Protein AF-A0A9J7NBF0-F1 (afdb_monomer)

Radius of gyration: 28.19 Å; Cα contacts (8 Å, |Δi|>4): 718; chains: 1; bounding box: 81×61×64 Å

Sequence (356 aa):
MSRQLLSLFLMLLELILTDGCRVVRISDNRPPSNGSPRTTYSLTDMTSFERPVYKSDTSDMYLYYISESDGKWVVGGTVGALDGYIMYVTDNHFNADEITGTFFTKQNGWVESAEVSVSCTVENVALGKPASQSSTNGANTAGLAVDGEKGTSVPGNQCTLTNPEDGPWWQVDLGRNYPIGRVRVLNRGDCCGGRLHGFVVQVKQDGQSWRACGTPYSETPGDGQSITVDCVTPMVARYVRIQLPGKSERLSLCEVEVFTDIGCPTGYIVHGGTCYKPYTAPLRPGRTRLQHANRRAERWPCHDIDISMFSFTRWQFLSTSSAPIGSDCTKTTKRGSGKTGIRSVDINSGEPDIRP

Structure (mmCIF, N/CA/C/O backbone):
data_AF-A0A9J7NBF0-F1
#
_entry.id   AF-A0A9J7NBF0-F1
#
loop_
_atom_site.group_PDB
_atom_site.id
_atom_site.type_symbol
_atom_site.label_atom_id
_atom_site.label_alt_id
_atom_site.label_comp_id
_atom_site.label_asym_id
_atom_site.label_entity_id
_atom_site.label_seq_id
_atom_site.pdbx_PDB_ins_code
_atom_site.Cartn_x
_atom_site.Cartn_y
_atom_site.Cartn_z
_atom_site.occupancy
_atom_site.B_iso_or_equiv
_atom_site.auth_seq_id
_atom_site.auth_comp_id
_atom_site.auth_asym_id
_atom_site.auth_atom_id
_atom_site.pdbx_PDB_model_num
ATOM 1 N N . MET A 1 1 ? -41.346 6.852 -12.127 1.00 50.19 1 MET A N 1
ATOM 2 C CA . MET A 1 1 ? -40.233 5.937 -11.785 1.00 50.19 1 MET A CA 1
ATOM 3 C C . MET A 1 1 ? -40.794 4.786 -10.965 1.00 50.19 1 MET A C 1
ATOM 5 O O . MET A 1 1 ? -41.545 5.041 -10.034 1.00 50.19 1 MET A O 1
ATOM 9 N N . SER A 1 2 ? -40.527 3.541 -11.369 1.00 58.91 2 SER A N 1
ATOM 10 C CA . SER A 1 2 ? -41.028 2.327 -10.699 1.00 58.91 2 SER A CA 1
ATOM 11 C C . SER A 1 2 ? -40.508 2.236 -9.258 1.00 58.91 2 SER A C 1
ATOM 13 O O . SER A 1 2 ? -39.363 2.606 -9.005 1.00 58.91 2 SER A O 1
ATOM 15 N N . ARG A 1 3 ? -41.311 1.703 -8.324 1.00 49.16 3 ARG A N 1
ATOM 16 C CA . ARG A 1 3 ? -40.886 1.426 -6.935 1.00 49.16 3 ARG A CA 1
ATOM 17 C C . ARG A 1 3 ? -39.611 0.571 -6.869 1.00 49.16 3 ARG A C 1
ATOM 19 O O . ARG A 1 3 ? -38.829 0.740 -5.945 1.00 49.16 3 ARG A O 1
ATOM 26 N N . GLN A 1 4 ? -39.357 -0.268 -7.878 1.00 48.22 4 GLN A N 1
ATOM 27 C CA . GLN A 1 4 ? -38.107 -1.030 -8.004 1.00 48.22 4 GLN A CA 1
ATOM 28 C C . GLN A 1 4 ? -36.894 -0.150 -8.326 1.00 48.22 4 GLN A C 1
ATOM 30 O O . GLN A 1 4 ? -35.823 -0.395 -7.792 1.00 48.22 4 GLN A O 1
ATOM 35 N N . LEU A 1 5 ? -37.055 0.900 -9.139 1.00 44.34 5 LEU A N 1
ATOM 36 C CA . LEU A 1 5 ? -35.984 1.862 -9.420 1.00 44.34 5 LEU A CA 1
ATOM 37 C C . LEU A 1 5 ? -35.697 2.739 -8.202 1.00 44.34 5 LEU A C 1
ATOM 39 O O . LEU A 1 5 ? -34.542 3.038 -7.956 1.00 44.34 5 LEU A O 1
ATOM 43 N N . LEU A 1 6 ? -36.716 3.109 -7.417 1.00 45.03 6 LEU A N 1
ATOM 44 C CA . LEU A 1 6 ? -36.512 3.846 -6.166 1.00 45.03 6 LEU A CA 1
ATOM 45 C C . LEU A 1 6 ? -35.848 2.968 -5.094 1.00 45.03 6 LEU A C 1
ATOM 47 O O . LEU A 1 6 ? -34.993 3.458 -4.378 1.00 45.03 6 LEU A O 1
ATOM 51 N N . SER A 1 7 ? -36.184 1.674 -5.027 1.00 45.91 7 SER A N 1
ATOM 52 C CA . SER A 1 7 ? -35.541 0.709 -4.124 1.00 45.91 7 SER A CA 1
ATOM 53 C C . SER A 1 7 ? -34.108 0.380 -4.539 1.00 45.91 7 SER A C 1
ATOM 55 O O . SER A 1 7 ? -33.257 0.296 -3.669 1.00 45.91 7 SER A O 1
ATOM 57 N N . LEU A 1 8 ? -33.819 0.227 -5.839 1.00 44.22 8 LEU A N 1
ATOM 58 C CA . LEU A 1 8 ? -32.441 0.085 -6.321 1.00 44.22 8 LEU A CA 1
ATOM 59 C C . LEU A 1 8 ? -31.646 1.374 -6.130 1.00 44.22 8 LEU A C 1
ATOM 61 O O . LEU A 1 8 ? -30.461 1.293 -5.865 1.00 44.22 8 LEU A O 1
ATOM 65 N N . PHE A 1 9 ? -32.276 2.543 -6.261 1.00 43.34 9 PHE A N 1
ATOM 66 C CA . PHE A 1 9 ? -31.627 3.835 -6.046 1.00 43.34 9 PHE A CA 1
ATOM 67 C C . PHE A 1 9 ? -31.397 4.115 -4.558 1.00 43.34 9 PHE A C 1
ATOM 69 O O . PHE A 1 9 ? -30.360 4.659 -4.222 1.00 43.34 9 PHE A O 1
ATOM 76 N N . LEU A 1 10 ? -32.304 3.696 -3.669 1.00 44.25 10 LEU A N 1
ATOM 77 C CA . LEU A 1 10 ? -32.115 3.727 -2.214 1.00 44.25 10 LEU A CA 1
ATOM 78 C C . LEU A 1 10 ? -31.076 2.697 -1.760 1.00 44.25 10 LEU A C 1
ATOM 80 O O . LEU A 1 10 ? -30.216 3.059 -0.977 1.00 44.25 10 LEU A O 1
ATOM 84 N N . MET A 1 11 ? -31.067 1.479 -2.316 1.00 40.91 11 MET A N 1
ATOM 85 C CA . MET A 1 11 ? -29.995 0.504 -2.068 1.00 40.91 11 MET A CA 1
ATOM 86 C C . MET A 1 11 ? -28.653 0.982 -2.630 1.00 40.91 11 MET A C 1
ATOM 88 O O . MET A 1 11 ? -27.641 0.807 -1.971 1.00 40.91 11 MET A O 1
ATOM 92 N N . LEU A 1 12 ? -28.616 1.618 -3.810 1.00 39.59 12 LEU A N 1
ATOM 93 C CA . LEU A 1 12 ? -27.391 2.239 -4.328 1.00 39.59 12 LEU A CA 1
ATOM 94 C C . LEU A 1 12 ? -26.955 3.423 -3.460 1.00 39.59 12 LEU A C 1
ATOM 96 O O . LEU A 1 12 ? -25.764 3.605 -3.282 1.00 39.59 12 LEU A O 1
ATOM 100 N N . LEU A 1 13 ? -27.884 4.224 -2.932 1.00 33.69 13 LEU A N 1
ATOM 101 C CA . LEU A 1 13 ? -27.567 5.365 -2.071 1.00 33.69 13 LEU A CA 1
ATOM 102 C C . LEU A 1 13 ? -27.110 4.913 -0.673 1.00 33.69 13 LEU A C 1
ATOM 104 O O . LEU A 1 13 ? -26.199 5.520 -0.124 1.00 33.69 13 LEU A O 1
ATOM 108 N N . GLU A 1 14 ? -27.667 3.823 -0.137 1.00 33.62 14 GLU A N 1
ATOM 109 C CA . GLU A 1 14 ? -27.173 3.141 1.070 1.00 33.62 14 GLU A CA 1
ATOM 110 C C . GLU A 1 14 ? -25.793 2.510 0.828 1.00 33.62 14 GLU A C 1
ATOM 112 O O . GLU A 1 14 ? -24.919 2.644 1.674 1.00 33.62 14 GLU A O 1
ATOM 117 N N . LEU A 1 15 ? -25.541 1.934 -0.355 1.00 37.09 15 LEU A N 1
ATOM 118 C CA . LEU A 1 15 ? -24.213 1.439 -0.753 1.00 37.09 15 LEU A CA 1
ATOM 119 C C . LEU A 1 15 ? -23.176 2.547 -1.005 1.00 37.09 15 LEU A C 1
ATOM 121 O O . LEU A 1 15 ? -21.990 2.246 -1.044 1.00 37.09 15 LEU A O 1
ATOM 125 N N . ILE A 1 16 ? -23.597 3.799 -1.205 1.00 37.91 16 ILE A N 1
ATOM 126 C CA . ILE A 1 16 ? -22.703 4.947 -1.451 1.00 37.91 16 ILE A CA 1
ATOM 127 C C . ILE A 1 16 ? -22.438 5.743 -0.153 1.00 37.91 16 ILE A C 1
ATOM 129 O O . ILE A 1 16 ? -21.566 6.607 -0.130 1.00 37.91 16 ILE A O 1
ATOM 133 N N . LEU A 1 17 ? -23.148 5.457 0.948 1.00 39.62 17 LEU A N 1
ATOM 134 C CA . LEU A 1 17 ? -23.063 6.220 2.206 1.00 39.62 17 LEU A CA 1
ATOM 135 C C . LEU A 1 17 ? -22.488 5.435 3.402 1.00 39.62 17 LEU A C 1
ATOM 137 O O . LEU A 1 17 ? -22.506 5.951 4.517 1.00 39.62 17 LEU A O 1
ATOM 141 N N . THR A 1 18 ? -21.934 4.234 3.197 1.00 46.25 18 THR A N 1
ATOM 142 C CA . THR A 1 18 ? -21.314 3.415 4.264 1.00 46.25 18 THR A CA 1
ATOM 143 C C . THR A 1 18 ? -19.812 3.162 4.076 1.00 46.25 18 THR A C 1
ATOM 145 O O . THR A 1 18 ? -19.285 2.200 4.633 1.00 46.25 18 THR A O 1
ATOM 148 N N . ASP A 1 19 ? -19.102 3.987 3.302 1.00 61.12 19 ASP A N 1
ATOM 149 C CA . ASP A 1 19 ? -17.659 3.822 3.041 1.00 61.12 19 ASP A CA 1
ATOM 150 C C . ASP A 1 19 ? -16.793 4.348 4.205 1.00 61.12 19 ASP A C 1
ATOM 152 O O . ASP A 1 19 ? -15.946 5.230 4.053 1.00 61.12 19 ASP A O 1
ATOM 156 N N . GLY A 1 20 ? -17.005 3.795 5.402 1.00 61.84 20 GLY A N 1
ATOM 157 C CA . GLY A 1 20 ? -16.039 3.903 6.492 1.00 61.84 20 GLY A CA 1
ATOM 158 C C . GLY A 1 20 ? -14.719 3.227 6.121 1.00 61.84 20 GLY A C 1
ATOM 159 O O . GLY A 1 20 ? -14.660 2.351 5.250 1.00 61.84 20 GLY A O 1
ATOM 160 N N . CYS A 1 21 ? -13.628 3.602 6.786 1.00 75.94 21 CYS A N 1
ATOM 161 C CA . CYS A 1 21 ? -12.327 3.010 6.483 1.00 75.94 21 CYS A CA 1
ATOM 162 C C . CYS A 1 21 ? -12.333 1.495 6.683 1.00 75.94 21 CYS A C 1
ATOM 164 O O . CYS A 1 21 ? -12.885 1.006 7.663 1.00 75.94 21 CYS A O 1
ATOM 166 N N . ARG A 1 22 ? -11.707 0.740 5.765 1.00 75.75 22 ARG A N 1
ATOM 167 C CA . ARG A 1 22 ? -11.611 -0.732 5.869 1.00 75.75 22 ARG A CA 1
ATOM 168 C C . ARG A 1 22 ? -10.559 -1.181 6.871 1.00 75.75 22 ARG A C 1
ATOM 170 O O . ARG A 1 22 ? -10.697 -2.250 7.448 1.00 75.75 22 ARG A O 1
ATOM 177 N N . VAL A 1 23 ? -9.512 -0.390 7.067 1.00 79.50 23 VAL A N 1
ATOM 178 C CA . VAL A 1 23 ? -8.508 -0.627 8.102 1.00 79.50 23 VAL A CA 1
ATOM 179 C C . VAL A 1 23 ? -8.292 0.693 8.819 1.00 79.50 23 VAL A C 1
ATOM 181 O O . VAL A 1 23 ? -8.079 1.727 8.182 1.00 79.50 23 VAL A O 1
ATOM 184 N N . VAL A 1 24 ? -8.364 0.667 10.141 1.00 87.06 24 VAL A N 1
ATOM 185 C CA . VAL A 1 24 ? -8.067 1.823 10.984 1.00 87.06 24 VAL A CA 1
ATOM 186 C C . VAL A 1 24 ? -6.889 1.502 11.883 1.00 87.06 24 VAL A C 1
ATOM 188 O O . VAL A 1 24 ? -6.717 0.367 12.317 1.00 87.06 24 VAL A O 1
ATOM 191 N N . ARG A 1 25 ? -6.067 2.494 12.200 1.00 87.19 25 ARG A N 1
ATOM 192 C CA . ARG A 1 25 ? -4.985 2.365 13.171 1.00 87.19 25 ARG A CA 1
ATOM 193 C C . ARG A 1 25 ? -5.297 3.181 14.398 1.00 87.19 25 ARG A C 1
ATOM 195 O O . ARG A 1 25 ? -5.519 4.384 14.301 1.00 87.19 25 ARG A O 1
ATOM 202 N N . ILE A 1 26 ? -5.220 2.515 15.543 1.00 90.00 26 ILE A N 1
ATOM 203 C CA . ILE A 1 26 ? -5.137 3.174 16.837 1.00 90.00 26 ILE A CA 1
ATOM 204 C C . ILE A 1 26 ? -3.654 3.419 17.112 1.00 90.00 26 ILE A C 1
ATOM 206 O O . ILE A 1 26 ? -2.875 2.471 17.223 1.00 90.00 26 ILE A O 1
ATOM 210 N N . SER A 1 27 ? -3.244 4.678 17.199 1.00 84.56 27 SER A N 1
ATOM 211 C CA . SER A 1 27 ? -1.844 5.067 17.410 1.00 84.56 27 SER A CA 1
ATOM 212 C C . SER A 1 27 ? -1.697 6.063 18.545 1.00 84.56 27 SER A C 1
ATOM 214 O O . SER A 1 27 ? -2.650 6.751 18.887 1.00 84.56 27 SER A O 1
ATOM 216 N N . ASP A 1 28 ? -0.491 6.146 19.104 1.00 80.06 28 ASP A N 1
ATOM 217 C CA . ASP A 1 28 ? -0.061 7.228 19.988 1.00 80.06 28 ASP A CA 1
ATOM 218 C C . ASP A 1 28 ? 1.419 7.575 19.746 1.00 80.06 28 ASP A C 1
ATOM 220 O O . ASP A 1 28 ? 2.092 6.910 18.961 1.00 80.06 28 ASP A O 1
ATOM 224 N N . ASN A 1 29 ? 1.946 8.582 20.449 1.00 72.44 29 ASN A N 1
ATOM 225 C CA . ASN A 1 29 ? 3.340 9.024 20.300 1.00 72.44 29 ASN A CA 1
ATOM 226 C C . ASN A 1 29 ? 4.389 8.070 20.911 1.00 72.44 29 ASN A C 1
ATOM 228 O O . ASN A 1 29 ? 5.586 8.355 20.841 1.00 72.44 29 ASN A O 1
ATOM 232 N N . ARG A 1 30 ? 3.987 6.966 21.553 1.00 65.62 30 ARG A N 1
ATOM 233 C CA . ARG A 1 30 ? 4.909 5.981 22.136 1.00 65.62 30 ARG A CA 1
ATOM 234 C C . ARG A 1 30 ? 5.231 4.853 21.146 1.00 65.62 30 ARG A C 1
ATOM 236 O O . ARG A 1 30 ? 4.396 4.506 20.314 1.00 65.62 30 ARG A O 1
ATOM 243 N N . PRO A 1 31 ? 6.426 4.239 21.244 1.00 51.47 31 PRO A N 1
ATOM 244 C CA . PRO A 1 31 ? 6.777 3.089 20.419 1.00 51.47 31 PRO A CA 1
ATOM 245 C C . PRO A 1 31 ? 5.775 1.940 20.621 1.00 51.47 31 PRO A C 1
ATOM 247 O O . PRO A 1 31 ? 5.329 1.722 21.754 1.00 51.47 31 PRO A O 1
ATOM 250 N N . PRO A 1 32 ? 5.441 1.180 19.564 1.00 54.84 32 PRO A N 1
ATOM 251 C CA . PRO A 1 32 ? 4.546 0.038 19.685 1.00 54.84 32 PRO A CA 1
ATOM 252 C C . PRO A 1 32 ? 5.144 -1.024 20.618 1.00 54.84 32 PRO A C 1
ATOM 254 O O . PRO A 1 32 ? 6.325 -1.357 20.529 1.00 54.84 32 PRO A O 1
ATOM 257 N N . SER A 1 33 ? 4.315 -1.572 21.506 1.00 56.66 33 SER A N 1
ATOM 258 C CA . SER A 1 33 ? 4.636 -2.742 22.327 1.00 56.66 33 SER A CA 1
ATOM 259 C C . SER A 1 33 ? 3.799 -3.944 21.883 1.00 56.66 33 SER A C 1
ATOM 261 O O . SER A 1 33 ? 2.636 -3.795 21.500 1.00 56.66 33 SER A O 1
ATOM 263 N N . ASN A 1 34 ? 4.378 -5.149 21.930 1.00 52.28 34 ASN A N 1
ATOM 264 C CA . ASN A 1 34 ? 3.656 -6.383 21.600 1.00 52.28 34 ASN A CA 1
ATOM 265 C C . ASN A 1 34 ? 2.423 -6.553 22.500 1.00 52.28 34 ASN A C 1
ATOM 267 O O . ASN A 1 34 ? 2.515 -6.397 23.717 1.00 52.28 34 ASN A O 1
ATOM 271 N N . GLY A 1 35 ? 1.276 -6.876 21.895 1.00 56.81 35 GLY A N 1
ATOM 272 C CA . GLY A 1 35 ? -0.003 -7.025 22.599 1.00 56.81 35 GLY A CA 1
ATOM 273 C C . GLY A 1 35 ? -0.685 -5.705 22.975 1.00 56.81 35 GLY A C 1
ATOM 274 O O . GLY A 1 35 ? -1.712 -5.720 23.652 1.00 56.81 35 GLY A O 1
ATOM 275 N N . SER A 1 36 ? -0.141 -4.561 22.545 1.00 69.88 36 SER A N 1
ATOM 276 C CA . SER A 1 36 ? -0.793 -3.266 22.715 1.00 69.88 36 SER A CA 1
ATOM 277 C C . SER A 1 36 ? -2.076 -3.185 21.882 1.00 69.88 36 SER A C 1
ATOM 279 O O . SER A 1 36 ? -2.071 -3.582 20.717 1.00 69.88 36 SER A O 1
ATOM 281 N N . PRO A 1 37 ? -3.156 -2.578 22.403 1.00 69.75 37 PRO A N 1
ATOM 282 C CA . PRO A 1 37 ? -4.319 -2.229 21.588 1.00 69.75 37 PRO A CA 1
ATOM 283 C C . PRO A 1 37 ? -4.011 -1.145 20.538 1.00 69.75 37 PRO A C 1
ATOM 285 O O . PRO A 1 37 ? -4.878 -0.811 19.737 1.00 69.75 37 PRO A O 1
ATOM 288 N N . ARG A 1 38 ? -2.798 -0.579 20.530 1.00 80.75 38 ARG A N 1
ATOM 289 C CA . ARG A 1 38 ? -2.350 0.466 19.600 1.00 80.75 38 ARG A CA 1
ATOM 290 C C . ARG A 1 38 ? -1.752 -0.158 18.339 1.00 80.75 38 ARG A C 1
ATOM 292 O O . ARG A 1 38 ? -0.537 -0.198 18.147 1.00 80.75 38 ARG A O 1
ATOM 299 N N . THR A 1 39 ? -2.639 -0.717 17.530 1.00 82.56 39 THR A N 1
ATOM 300 C CA . THR A 1 39 ? -2.346 -1.491 16.320 1.00 82.56 39 THR A CA 1
ATOM 301 C C . THR A 1 39 ? -3.349 -1.142 15.217 1.00 82.56 39 THR A C 1
ATOM 303 O O . THR A 1 39 ? -4.210 -0.276 15.395 1.00 82.56 39 THR A O 1
ATOM 306 N N . THR A 1 40 ? -3.215 -1.771 14.055 1.00 85.69 40 THR A N 1
ATOM 307 C CA . THR A 1 40 ? -4.234 -1.767 13.003 1.00 85.69 40 THR A CA 1
ATOM 308 C C . THR A 1 40 ? -5.386 -2.708 13.343 1.00 85.69 40 THR A C 1
ATOM 310 O O . THR A 1 40 ? -5.193 -3.757 13.964 1.00 85.69 40 THR A O 1
ATOM 313 N N . TYR A 1 41 ? -6.588 -2.291 12.958 1.00 90.25 41 TYR A N 1
ATOM 314 C CA . TYR A 1 41 ? -7.826 -3.032 13.090 1.00 90.25 41 TYR A CA 1
ATOM 315 C C . TYR A 1 41 ? -8.516 -3.091 11.731 1.00 90.25 41 TYR A C 1
ATOM 317 O O . TYR A 1 41 ? -8.798 -2.056 11.122 1.00 90.25 41 TYR A O 1
ATOM 325 N N . SER A 1 42 ? -8.818 -4.303 11.286 1.00 85.81 42 SER A N 1
ATOM 326 C CA . SER A 1 42 ? -9.433 -4.587 9.995 1.00 85.81 42 SER A CA 1
ATOM 327 C C . SER A 1 42 ? -10.948 -4.739 10.128 1.00 85.81 42 SER A C 1
ATOM 329 O O . SER A 1 42 ? -11.437 -5.416 11.034 1.00 85.81 42 SER A O 1
ATOM 331 N N . LEU A 1 43 ? -11.696 -4.112 9.222 1.00 84.38 43 LEU A N 1
ATOM 332 C CA . LEU A 1 43 ? -13.152 -4.180 9.140 1.00 84.38 43 LEU A CA 1
ATOM 333 C C . LEU A 1 43 ? -13.609 -5.637 8.997 1.00 84.38 43 LEU A C 1
ATOM 335 O O . LEU A 1 43 ? -13.085 -6.389 8.175 1.00 84.38 43 LEU A O 1
ATOM 339 N N . THR A 1 44 ? -14.601 -6.015 9.796 1.00 83.44 44 THR A N 1
ATOM 340 C CA . THR A 1 44 ? -15.226 -7.342 9.787 1.00 83.44 44 THR A CA 1
ATOM 341 C C . THR A 1 44 ? -16.612 -7.290 9.142 1.00 83.44 44 THR A C 1
ATOM 343 O O . THR A 1 44 ? -17.159 -6.212 8.927 1.00 83.44 44 THR A O 1
ATOM 346 N N . ASP A 1 45 ? -17.215 -8.455 8.902 1.00 81.00 45 ASP A N 1
ATOM 347 C CA . ASP A 1 45 ? -18.618 -8.558 8.465 1.00 81.00 45 ASP A CA 1
ATOM 348 C C . ASP A 1 45 ? -19.623 -8.399 9.629 1.00 81.00 45 ASP A C 1
ATOM 350 O O . ASP A 1 45 ? -20.828 -8.573 9.451 1.00 81.00 45 ASP A O 1
ATOM 354 N N . MET A 1 46 ? -19.142 -8.111 10.844 1.00 89.00 46 MET A N 1
ATOM 355 C CA . MET A 1 46 ? -19.982 -7.920 12.025 1.00 89.00 46 MET A CA 1
ATOM 356 C C . MET A 1 46 ? -20.355 -6.451 12.213 1.00 89.00 46 MET A C 1
ATOM 358 O O . MET A 1 46 ? -19.607 -5.535 11.869 1.00 89.00 46 MET A O 1
ATOM 362 N N . THR A 1 47 ? -21.488 -6.238 12.876 1.00 90.38 47 THR A N 1
ATOM 363 C CA . THR A 1 47 ? -21.944 -4.918 13.316 1.00 90.38 47 THR A CA 1
ATOM 364 C C . THR A 1 47 ? -22.242 -4.917 14.810 1.00 90.38 47 THR A C 1
ATOM 366 O O . THR A 1 47 ? -22.729 -5.914 15.341 1.00 90.38 47 THR A O 1
ATOM 369 N N . SER A 1 48 ? -22.027 -3.784 15.475 1.00 92.69 48 SER A N 1
ATOM 370 C CA . SER A 1 48 ? -22.429 -3.547 16.865 1.00 92.69 48 SER A CA 1
ATOM 371 C C . SER A 1 48 ? -23.236 -2.257 16.917 1.00 92.69 48 SER A C 1
ATOM 373 O O . SER A 1 48 ? -22.716 -1.205 16.554 1.00 92.69 48 SER A O 1
ATOM 375 N N . PHE A 1 49 ? -24.512 -2.343 17.314 1.00 91.12 49 PHE A N 1
ATOM 376 C CA . PHE A 1 49 ? -25.469 -1.224 17.245 1.00 91.12 49 PHE A CA 1
ATOM 377 C C . PHE A 1 49 ? -25.473 -0.538 15.864 1.00 91.12 49 PHE A C 1
ATOM 379 O O . PHE A 1 49 ? -25.281 0.671 15.758 1.00 91.12 49 PHE A O 1
ATOM 386 N N . GLU A 1 50 ? -25.643 -1.344 14.809 1.00 87.88 50 GLU A N 1
ATOM 387 C CA . GLU A 1 50 ? -25.702 -0.904 13.400 1.00 87.88 50 GLU A CA 1
ATOM 388 C C . GLU A 1 50 ? -24.427 -0.227 12.873 1.00 87.88 50 GLU A C 1
ATOM 390 O O . GLU A 1 50 ? -24.424 0.305 11.767 1.00 87.88 50 GLU A O 1
ATOM 395 N N . ARG A 1 51 ? -23.325 -0.278 13.630 1.00 90.00 51 ARG A N 1
ATOM 396 C CA . ARG A 1 51 ? -22.037 0.306 13.243 1.00 90.00 51 ARG A CA 1
ATOM 397 C C . ARG A 1 51 ? -20.993 -0.761 12.951 1.00 90.00 51 ARG A C 1
ATOM 399 O O . ARG A 1 51 ? -21.080 -1.859 13.517 1.00 90.00 51 ARG A O 1
ATOM 406 N N . PRO A 1 52 ? -19.996 -0.451 12.106 1.00 90.62 52 PRO A N 1
ATOM 407 C CA . PRO A 1 52 ? -18.962 -1.405 11.736 1.00 90.62 52 PRO A CA 1
ATOM 408 C C . PRO A 1 52 ? -18.136 -1.878 12.938 1.00 90.62 52 PRO A C 1
ATOM 410 O O . PRO A 1 52 ? -17.843 -1.109 13.856 1.00 90.62 52 PRO A O 1
ATOM 413 N N . VAL A 1 53 ? -17.730 -3.148 12.918 1.00 94.06 53 VAL A N 1
ATOM 414 C CA . VAL A 1 53 ? -16.817 -3.735 13.909 1.00 94.06 53 VAL A CA 1
ATOM 415 C C . VAL A 1 53 ? -15.484 -4.048 13.251 1.00 94.06 53 VAL A C 1
ATOM 417 O O . VAL A 1 53 ? -15.443 -4.616 12.159 1.00 94.06 53 VAL A O 1
ATOM 420 N N . TYR A 1 54 ? -14.393 -3.747 13.951 1.00 93.56 54 TYR A N 1
ATOM 421 C CA . TYR A 1 54 ? -13.037 -3.984 13.473 1.00 93.56 54 TYR A CA 1
ATOM 422 C C . TYR A 1 54 ? -12.289 -4.965 14.381 1.00 93.56 54 TYR A C 1
ATOM 424 O O . TYR A 1 54 ? -12.376 -4.859 15.604 1.00 93.56 54 TYR A O 1
ATOM 432 N N . LYS A 1 55 ? -11.530 -5.905 13.811 1.00 92.81 55 LYS A N 1
ATOM 433 C CA . LYS A 1 55 ? -10.693 -6.880 14.533 1.00 92.81 55 LYS A CA 1
ATOM 434 C C . LYS A 1 55 ? -9.239 -6.416 14.550 1.00 92.81 55 LYS A C 1
ATOM 436 O O . LYS A 1 55 ? -8.720 -6.041 13.509 1.00 92.81 55 LYS A O 1
ATOM 441 N N . SER A 1 56 ? -8.589 -6.474 15.710 1.00 91.44 56 SER A N 1
ATOM 442 C CA . SER A 1 56 ? -7.153 -6.209 15.860 1.00 91.44 56 SER A CA 1
ATOM 443 C C . SER A 1 56 ? -6.311 -7.211 15.066 1.00 91.44 56 SER A C 1
ATOM 445 O O . SER A 1 56 ? -6.520 -8.418 15.177 1.00 91.44 56 SER A O 1
ATOM 447 N N . ASP A 1 57 ? -5.308 -6.726 14.336 1.00 83.06 57 ASP A N 1
ATOM 448 C CA . ASP A 1 57 ? -4.419 -7.588 13.545 1.00 83.06 57 ASP A CA 1
ATOM 449 C C . ASP A 1 57 ? -3.367 -8.325 14.402 1.00 83.06 57 ASP A C 1
ATOM 451 O O . ASP A 1 57 ? -2.689 -9.231 13.922 1.00 83.06 57 ASP A O 1
ATOM 455 N N . THR A 1 58 ? -3.198 -7.940 15.672 1.00 82.31 58 THR A N 1
ATOM 456 C CA . THR A 1 58 ? -2.137 -8.470 16.555 1.00 82.31 58 THR A CA 1
ATOM 457 C C . THR A 1 58 ? -2.656 -9.113 17.838 1.00 82.31 58 THR A C 1
ATOM 459 O O . THR A 1 58 ? -1.869 -9.621 18.638 1.00 82.31 58 THR A O 1
ATOM 462 N N . SER A 1 59 ? -3.968 -9.086 18.075 1.00 86.69 59 SER A N 1
ATOM 463 C CA . SER A 1 59 ? -4.568 -9.593 19.309 1.00 86.69 59 SER A CA 1
ATOM 464 C C . SER A 1 59 ? -6.019 -10.006 19.107 1.00 86.69 59 SER A C 1
ATOM 466 O O . SER A 1 59 ? -6.634 -9.715 18.084 1.00 86.69 59 SER A O 1
ATOM 468 N N . ASP A 1 60 ? -6.611 -10.635 20.123 1.00 90.44 60 ASP A N 1
ATOM 469 C CA . ASP A 1 60 ? -8.007 -11.060 20.055 1.00 90.44 60 ASP A CA 1
ATOM 470 C C . ASP A 1 60 ? -9.049 -9.957 20.300 1.00 90.44 60 ASP A C 1
ATOM 472 O O . ASP A 1 60 ? -10.241 -10.235 20.429 1.00 90.44 60 ASP A O 1
ATOM 476 N N . MET A 1 61 ? -8.623 -8.698 20.282 1.00 94.06 61 MET A N 1
ATOM 477 C CA . MET A 1 61 ? -9.457 -7.539 20.578 1.00 94.06 61 MET A CA 1
ATOM 478 C C . MET A 1 61 ? -10.231 -7.040 19.354 1.00 94.06 61 MET A C 1
ATOM 480 O O . MET A 1 61 ? -9.820 -7.225 18.208 1.00 94.06 61 MET A O 1
ATOM 484 N N . TYR A 1 62 ? -11.327 -6.339 19.621 1.00 96.38 62 TYR A N 1
ATOM 485 C CA . TYR A 1 62 ? -12.167 -5.672 18.638 1.00 96.38 62 TYR A CA 1
ATOM 486 C C . TYR A 1 62 ? -12.337 -4.201 19.000 1.00 96.38 62 TYR A C 1
ATOM 488 O O . TYR A 1 62 ? -12.439 -3.876 20.181 1.00 96.38 62 TYR A O 1
ATOM 496 N N . LEU A 1 63 ? -12.430 -3.341 17.988 1.00 96.56 63 LEU A N 1
ATOM 497 C CA . LEU A 1 63 ? -12.937 -1.976 18.094 1.00 96.56 63 LEU A CA 1
ATOM 498 C C . LEU A 1 63 ? -14.399 -1.975 17.635 1.00 96.56 63 LEU A C 1
ATOM 500 O O . LEU A 1 63 ? -14.695 -2.348 16.498 1.00 96.56 63 LEU A O 1
ATOM 504 N N . TYR A 1 64 ? -15.314 -1.600 18.524 1.00 96.00 64 TYR A N 1
ATOM 505 C CA . TYR A 1 64 ? -16.753 -1.629 18.264 1.00 96.00 64 TYR A CA 1
ATOM 506 C C . TYR A 1 64 ? -17.484 -0.531 19.033 1.00 96.00 64 TYR A C 1
ATOM 508 O O . TYR A 1 64 ? -16.977 0.002 20.018 1.00 96.00 64 TYR A O 1
ATOM 516 N N . TYR A 1 65 ? -18.689 -0.200 18.583 1.00 95.94 65 TYR A N 1
ATOM 517 C CA . TYR A 1 65 ? -19.538 0.785 19.239 1.00 95.94 65 TYR A CA 1
ATOM 518 C C . TYR A 1 65 ? -20.467 0.136 20.274 1.00 95.94 65 TYR A C 1
ATOM 520 O O . TYR A 1 65 ? -20.984 -0.961 20.048 1.00 95.94 65 TYR A O 1
ATOM 528 N N . ILE A 1 66 ? -20.716 0.831 21.383 1.00 93.50 66 ILE A N 1
ATOM 529 C CA . ILE A 1 66 ? -21.751 0.525 22.376 1.00 93.50 66 ILE A CA 1
ATOM 530 C C . ILE A 1 66 ? -22.585 1.776 22.665 1.00 93.50 66 ILE A C 1
ATOM 532 O O . ILE A 1 66 ? -22.068 2.892 22.740 1.00 93.50 66 ILE A O 1
ATOM 536 N N . SER A 1 67 ? -23.891 1.597 22.850 1.00 83.00 67 SER A N 1
ATOM 537 C CA . SER A 1 67 ? -24.807 2.693 23.171 1.00 83.00 67 SER A CA 1
ATOM 538 C C . SER A 1 67 ? -25.140 2.701 24.667 1.00 83.00 67 SER A C 1
ATOM 540 O O . SER A 1 67 ? -26.113 2.093 25.101 1.00 83.00 67 SER A O 1
ATOM 542 N N . GLU A 1 68 ? -24.320 3.388 25.466 1.00 71.50 68 GLU A N 1
ATOM 543 C CA . GLU A 1 68 ? -24.633 3.743 26.859 1.00 71.50 68 GLU A CA 1
ATOM 544 C C . GLU A 1 68 ? -24.580 5.262 27.024 1.00 71.50 68 GLU A C 1
ATOM 546 O O . GLU A 1 68 ? -23.550 5.836 26.673 1.00 71.50 68 GLU A O 1
ATOM 551 N N . SER A 1 69 ? -25.655 5.863 27.562 1.00 69.19 69 SER A N 1
ATOM 552 C CA . SER A 1 69 ? -25.884 7.299 27.866 1.00 69.19 69 SER A CA 1
ATOM 553 C C . SER A 1 69 ? -25.533 8.305 26.757 1.00 69.19 69 SER A C 1
ATOM 555 O O . SER A 1 69 ? -26.420 8.991 26.260 1.00 69.19 69 SER A O 1
ATOM 557 N N . ASP A 1 70 ? -24.266 8.349 26.354 1.00 71.56 70 ASP A N 1
ATOM 558 C CA . ASP A 1 70 ? -23.641 9.314 25.448 1.00 71.56 70 ASP A CA 1
ATOM 559 C C . ASP A 1 70 ? -23.033 8.658 24.189 1.00 71.56 70 ASP A C 1
ATOM 561 O O . ASP A 1 70 ? -22.584 9.360 23.286 1.00 71.56 70 ASP A O 1
ATOM 565 N N . GLY A 1 71 ? -23.054 7.319 24.098 1.00 86.75 71 GLY A N 1
ATOM 566 C CA . GLY A 1 71 ? -22.511 6.568 22.963 1.00 86.75 71 GLY A CA 1
ATOM 567 C C . GLY A 1 71 ? -20.983 6.492 22.972 1.00 86.75 71 GLY A C 1
ATOM 568 O O . GLY A 1 71 ? -20.294 7.496 23.149 1.00 86.75 71 GLY A O 1
ATOM 569 N N . LYS A 1 72 ? -20.424 5.289 22.821 1.00 94.12 72 LYS A N 1
ATOM 570 C CA . LYS A 1 72 ? -18.979 5.073 22.958 1.00 94.12 72 LYS A CA 1
ATOM 571 C C . LYS A 1 72 ? -18.452 4.107 21.915 1.00 94.12 72 LYS A C 1
ATOM 573 O O . LYS A 1 72 ? -19.060 3.074 21.656 1.00 94.12 72 LYS A O 1
ATOM 578 N N . TRP A 1 73 ? -17.254 4.385 21.425 1.00 96.06 73 TRP A N 1
ATOM 579 C CA . TRP A 1 73 ? -16.409 3.379 20.794 1.00 96.06 73 TRP A CA 1
ATOM 580 C C . TRP A 1 73 ? -15.496 2.755 21.846 1.00 96.06 73 TRP A C 1
ATOM 582 O O . TRP A 1 73 ? -14.940 3.461 22.687 1.00 96.06 73 TRP A O 1
ATOM 592 N N . VAL A 1 74 ? -15.342 1.433 21.818 1.00 96.00 74 VAL A N 1
ATOM 593 C CA . VAL A 1 74 ? -14.576 0.670 22.810 1.00 96.00 74 VAL A CA 1
ATOM 594 C C . VAL A 1 74 ? -13.642 -0.339 22.156 1.00 96.00 74 VAL A C 1
ATOM 596 O O . VAL A 1 74 ? -13.930 -0.859 21.081 1.00 96.00 74 VAL A O 1
ATOM 599 N N . VAL A 1 75 ? -12.536 -0.644 22.839 1.00 96.38 75 VAL A N 1
ATOM 600 C CA . VAL A 1 75 ? -11.629 -1.745 22.487 1.00 96.38 75 VAL A CA 1
ATOM 601 C C . VAL A 1 75 ? -11.766 -2.861 23.521 1.00 96.38 75 VAL A C 1
ATOM 603 O O . VAL A 1 75 ? -11.344 -2.698 24.670 1.00 96.38 75 VAL A O 1
ATOM 606 N N . GLY A 1 76 ? -12.344 -3.995 23.123 1.00 95.25 76 GLY A N 1
ATOM 607 C CA . GLY A 1 76 ? -12.697 -5.111 24.012 1.00 95.25 76 GLY A CA 1
ATOM 608 C C . GLY A 1 76 ? -12.593 -6.482 23.342 1.00 95.25 76 GLY A C 1
ATOM 609 O O . GLY A 1 76 ? -12.542 -6.581 22.121 1.00 95.25 76 GLY A O 1
ATOM 610 N N . GLY A 1 77 ? -12.546 -7.554 24.137 1.00 94.44 77 GLY A N 1
ATOM 611 C CA . GLY A 1 77 ? -12.404 -8.925 23.620 1.00 94.44 77 GLY A CA 1
ATOM 612 C C . GLY A 1 77 ? -13.709 -9.565 23.129 1.00 94.44 77 GLY A C 1
ATOM 613 O O . GLY A 1 77 ? -13.671 -10.572 22.431 1.00 94.44 77 GLY A O 1
ATOM 614 N N . THR A 1 78 ? -14.871 -9.011 23.491 1.00 95.06 78 THR A N 1
ATOM 615 C CA . THR A 1 78 ? -16.194 -9.543 23.122 1.00 95.06 78 THR A CA 1
ATOM 616 C C . THR A 1 78 ? -17.043 -8.425 22.533 1.00 95.06 78 THR A C 1
ATOM 618 O O . THR A 1 78 ? -17.383 -7.472 23.227 1.00 95.06 78 THR A O 1
ATOM 621 N N . VAL A 1 79 ? -17.380 -8.537 21.249 1.00 95.38 79 VAL A N 1
ATOM 622 C CA . VAL A 1 79 ? -18.182 -7.537 20.528 1.00 95.38 79 VAL A CA 1
ATOM 623 C C . VAL A 1 79 ? -19.534 -7.340 21.220 1.00 95.38 79 VAL A C 1
ATOM 625 O O . VAL A 1 79 ? -20.219 -8.308 21.539 1.00 95.38 79 VAL A O 1
ATOM 628 N N . GLY A 1 80 ? -19.910 -6.083 21.458 1.00 88.62 80 GLY A N 1
ATOM 629 C CA . GLY A 1 80 ? -21.172 -5.707 22.102 1.00 88.62 80 GLY A CA 1
ATOM 630 C C . GLY A 1 80 ? -21.193 -5.835 23.630 1.00 88.62 80 GLY A C 1
ATOM 631 O O . GLY A 1 80 ? -22.179 -5.432 24.244 1.00 88.62 80 GLY A O 1
ATOM 632 N N . ALA A 1 81 ? -20.130 -6.347 24.265 1.00 90.62 81 ALA A N 1
ATOM 633 C CA . ALA A 1 81 ? -20.045 -6.378 25.723 1.00 90.62 81 ALA A CA 1
ATOM 634 C C . ALA A 1 81 ? -19.982 -4.953 26.296 1.00 90.62 81 ALA A C 1
ATOM 636 O O . ALA A 1 81 ? -19.201 -4.119 25.822 1.00 90.62 81 ALA A O 1
ATOM 637 N N . LEU A 1 82 ? -20.804 -4.703 27.321 1.00 88.50 82 LEU A N 1
ATOM 638 C CA . LEU A 1 82 ? -20.897 -3.424 28.036 1.00 88.50 82 LEU A CA 1
ATOM 639 C C . LEU A 1 82 ? -19.800 -3.252 29.099 1.00 88.50 82 LEU A C 1
ATOM 641 O O . LEU A 1 82 ? -19.634 -2.179 29.670 1.00 88.50 82 LEU A O 1
ATOM 645 N N . ASP A 1 83 ? -19.024 -4.299 29.361 1.00 87.88 83 ASP A N 1
ATOM 646 C CA . ASP A 1 83 ? -17.895 -4.314 30.280 1.00 87.88 83 ASP A CA 1
ATOM 647 C C . ASP A 1 83 ? -16.693 -5.060 29.669 1.00 87.88 83 ASP A C 1
ATOM 649 O O . ASP A 1 83 ? -16.682 -5.438 28.498 1.00 87.88 83 ASP A O 1
ATOM 653 N N . GLY A 1 84 ? -15.601 -5.183 30.428 1.00 87.94 84 GLY A N 1
ATOM 654 C CA . GLY A 1 84 ? -14.407 -5.921 29.987 1.00 87.94 84 GLY A CA 1
ATOM 655 C C . GLY A 1 84 ? -13.536 -5.236 28.920 1.00 87.94 84 GLY A C 1
ATOM 656 O O . GLY A 1 84 ? -12.419 -5.693 28.682 1.00 87.94 84 GLY A O 1
ATOM 657 N N . TYR A 1 85 ? -13.970 -4.119 28.329 1.00 92.69 85 TYR A N 1
ATOM 658 C CA . TYR A 1 85 ? -13.131 -3.310 27.441 1.00 92.69 85 TYR A CA 1
ATOM 659 C C . TYR A 1 85 ? -11.995 -2.604 28.203 1.00 92.69 85 TYR A C 1
ATOM 661 O O . TYR A 1 85 ? -12.084 -2.315 29.403 1.00 92.69 85 TYR A O 1
ATOM 669 N N . ILE A 1 86 ? -10.896 -2.344 27.492 1.00 92.88 86 ILE A N 1
ATOM 670 C CA . ILE A 1 86 ? -9.659 -1.758 28.038 1.00 92.88 86 ILE A CA 1
ATOM 671 C C . ILE A 1 86 ? -9.382 -0.351 27.507 1.00 92.88 86 ILE A C 1
ATOM 673 O O . ILE A 1 86 ? -8.507 0.342 28.025 1.00 92.88 86 ILE A O 1
ATOM 677 N N . MET A 1 87 ? -10.116 0.080 26.484 1.00 94.31 87 MET A N 1
ATOM 678 C CA . MET A 1 87 ? -10.109 1.456 26.000 1.00 94.31 87 MET A CA 1
ATOM 679 C C . MET A 1 87 ? -11.521 1.873 25.633 1.00 94.31 87 MET A C 1
ATOM 681 O O . MET A 1 87 ? -12.294 1.038 25.163 1.00 94.31 87 MET A O 1
ATOM 685 N N . TYR A 1 88 ? -11.834 3.151 25.811 1.00 94.75 88 TYR A N 1
ATOM 686 C CA . TYR A 1 88 ? -13.041 3.741 25.248 1.00 94.75 88 TYR A CA 1
ATOM 687 C C . TYR A 1 88 ? -12.819 5.189 24.835 1.00 94.75 88 TYR A C 1
ATOM 689 O O . TYR A 1 88 ? -11.887 5.845 25.294 1.00 94.75 88 TYR A O 1
ATOM 697 N N . VAL A 1 89 ? -13.717 5.687 24.002 1.00 94.94 89 VAL A N 1
ATOM 698 C CA . VAL A 1 89 ? -13.868 7.095 23.655 1.00 94.94 89 VAL A CA 1
ATOM 699 C C . VAL A 1 89 ? -15.359 7.383 23.543 1.00 94.94 89 VAL A C 1
ATOM 701 O O . VAL A 1 89 ? -16.106 6.602 22.953 1.00 94.94 89 VAL A O 1
ATOM 704 N N . THR A 1 90 ? -15.809 8.472 24.159 1.00 94.12 90 THR A N 1
ATOM 705 C CA . THR A 1 90 ? -17.191 8.937 24.004 1.00 94.12 90 THR A CA 1
ATOM 706 C C . THR A 1 90 ? -17.280 9.705 22.694 1.00 94.12 90 THR A C 1
ATOM 708 O O . THR A 1 90 ? -16.796 10.830 22.602 1.00 94.12 90 THR A O 1
ATOM 711 N N . ASP A 1 91 ? -17.836 9.062 21.676 1.00 91.81 91 ASP A N 1
ATOM 712 C CA . ASP A 1 91 ? -17.953 9.590 20.322 1.00 91.81 91 ASP A CA 1
ATOM 713 C C . ASP A 1 91 ? -19.080 8.830 19.607 1.00 91.81 91 ASP A C 1
ATOM 715 O O . ASP A 1 91 ? -19.210 7.614 19.767 1.00 91.81 91 ASP A O 1
ATOM 719 N N . ASN A 1 92 ? -19.922 9.541 18.859 1.00 90.00 92 ASN A N 1
ATOM 720 C CA . ASN A 1 92 ? -21.110 9.003 18.204 1.00 90.00 92 ASN A CA 1
ATOM 721 C C . ASN A 1 92 ? -21.017 8.987 16.670 1.00 90.00 92 ASN A C 1
ATOM 723 O O . ASN A 1 92 ? -22.017 8.667 16.018 1.00 90.00 92 ASN A O 1
ATOM 727 N N . HIS A 1 93 ? -19.855 9.266 16.080 1.00 88.25 93 HIS A N 1
ATOM 728 C CA . HIS A 1 93 ? -19.655 9.165 14.635 1.00 88.25 93 HIS A CA 1
ATOM 729 C C . HIS A 1 93 ? -19.783 7.731 14.133 1.00 88.25 93 HIS A C 1
ATOM 731 O O . HIS A 1 93 ? -19.385 6.792 14.831 1.00 88.25 93 HIS A O 1
ATOM 737 N N . PHE A 1 94 ? -20.405 7.567 12.961 1.00 86.44 94 PHE A N 1
ATOM 738 C CA . PHE A 1 94 ? -20.848 6.270 12.443 1.00 86.44 94 PHE A CA 1
ATOM 739 C C . PHE A 1 94 ? -19.673 5.330 12.177 1.00 86.44 94 PHE A C 1
ATOM 741 O O . PHE A 1 94 ? -19.780 4.139 12.473 1.00 86.44 94 PHE A O 1
ATOM 748 N N . ASN A 1 95 ? -18.552 5.873 11.699 1.00 86.44 95 ASN A N 1
ATOM 749 C CA . ASN A 1 95 ? -17.347 5.113 11.391 1.00 86.44 95 ASN A CA 1
ATOM 750 C C . ASN A 1 95 ? -16.228 5.365 12.407 1.00 86.44 95 ASN A C 1
ATOM 752 O O . ASN A 1 95 ? -16.128 6.433 13.009 1.00 86.44 95 ASN A O 1
ATOM 756 N N . ALA A 1 96 ? -15.346 4.380 12.582 1.00 89.19 96 ALA A N 1
ATOM 757 C CA . ALA A 1 96 ? -14.236 4.489 13.527 1.00 89.19 96 ALA A CA 1
ATOM 758 C C . ALA A 1 96 ? -13.187 5.536 13.108 1.00 89.19 96 ALA A C 1
ATOM 760 O O . ALA A 1 96 ? -12.537 6.131 13.963 1.00 89.19 96 ALA A O 1
ATOM 761 N N . ASP A 1 97 ? -13.009 5.777 11.807 1.00 83.75 97 ASP A N 1
ATOM 762 C CA . ASP A 1 97 ? -12.087 6.796 11.286 1.00 83.75 97 ASP A CA 1
ATOM 763 C C . ASP A 1 97 ? -12.565 8.239 11.502 1.00 83.75 97 ASP A C 1
ATOM 765 O O . ASP A 1 97 ? -11.786 9.172 11.329 1.00 83.75 97 ASP A O 1
ATOM 769 N N . GLU A 1 98 ? -13.816 8.420 11.918 1.00 84.62 98 GLU A N 1
ATOM 770 C CA . GLU A 1 98 ? -14.421 9.721 12.216 1.00 84.62 98 GLU A CA 1
ATOM 771 C C . GLU A 1 98 ? -14.309 10.087 13.707 1.00 84.62 98 GLU A C 1
ATOM 773 O O . GLU A 1 98 ? -14.709 11.175 14.117 1.00 84.62 98 GLU A O 1
ATOM 778 N N . ILE A 1 99 ? -13.762 9.188 14.534 1.00 89.12 99 ILE A N 1
ATOM 779 C CA . ILE A 1 99 ? -13.589 9.416 15.969 1.00 89.12 99 ILE A CA 1
ATOM 780 C C . ILE A 1 99 ? -12.651 10.606 16.193 1.00 89.12 99 ILE A C 1
ATOM 782 O O . ILE A 1 99 ? -11.479 10.583 15.817 1.00 89.12 99 ILE A O 1
ATOM 786 N N . THR A 1 100 ? -13.156 11.619 16.890 1.00 86.94 100 THR A N 1
ATOM 787 C CA . THR A 1 100 ? -12.404 12.827 17.272 1.00 86.94 100 THR A CA 1
ATOM 788 C C . THR A 1 100 ? -12.319 13.021 18.784 1.00 86.94 100 THR A C 1
ATOM 790 O O . THR A 1 100 ? -11.552 13.864 19.253 1.00 86.94 100 THR A O 1
ATOM 793 N N . GLY A 1 101 ? -13.092 12.249 19.554 1.00 88.25 101 GLY A N 1
ATOM 794 C CA . GLY A 1 101 ? -13.081 12.294 21.012 1.00 88.25 101 GLY A CA 1
ATOM 795 C C . GLY A 1 101 ? -11.756 11.854 21.647 1.00 88.25 101 GLY A C 1
ATOM 796 O O . GLY A 1 101 ? -10.935 11.151 21.055 1.00 88.25 101 GLY A O 1
ATOM 797 N N . THR A 1 102 ? -11.572 12.229 22.913 1.00 91.62 102 THR A N 1
ATOM 798 C CA . THR A 1 102 ? -10.405 11.819 23.698 1.00 91.62 102 THR A CA 1
ATOM 799 C C . THR A 1 102 ? -10.563 10.397 24.231 1.00 91.62 102 THR A C 1
ATOM 801 O O . THR A 1 102 ? -11.525 10.082 24.935 1.00 91.62 102 THR A O 1
ATOM 804 N N . PHE A 1 103 ? -9.579 9.544 23.950 1.00 93.88 103 PHE A N 1
ATOM 805 C CA . PHE A 1 103 ? -9.538 8.176 24.458 1.00 93.88 103 PHE A CA 1
ATOM 806 C C . PHE A 1 103 ? -9.211 8.106 25.950 1.00 93.88 103 PHE A C 1
ATOM 808 O O . PHE A 1 103 ? -8.370 8.840 26.465 1.00 93.88 103 PHE A O 1
ATOM 815 N N . PHE A 1 104 ? -9.792 7.117 26.621 1.00 92.94 104 PHE A N 1
ATOM 816 C CA . PHE A 1 104 ? -9.449 6.685 27.969 1.00 92.94 104 PHE A CA 1
ATOM 817 C C . PHE A 1 104 ? -8.930 5.252 27.920 1.00 92.94 104 PHE A C 1
ATOM 819 O O . PHE A 1 104 ? -9.503 4.390 27.253 1.00 92.94 104 PHE A O 1
ATOM 826 N N . THR A 1 105 ? -7.843 4.980 28.640 1.00 91.19 105 THR A N 1
ATOM 827 C CA . THR A 1 105 ? -7.229 3.648 28.717 1.00 91.19 105 THR A CA 1
ATOM 828 C C . THR A 1 105 ? -7.326 3.094 30.134 1.00 91.19 105 THR A C 1
ATOM 830 O O . THR A 1 105 ? -7.225 3.835 31.116 1.00 91.19 105 THR A O 1
ATOM 833 N N . LYS A 1 106 ? -7.557 1.784 30.246 1.00 88.31 106 LYS A N 1
ATOM 834 C CA . LYS A 1 106 ? -7.719 1.082 31.518 1.00 88.31 106 LYS A CA 1
ATOM 835 C C . LYS A 1 106 ? -6.351 0.734 32.097 1.00 88.31 106 LYS A C 1
ATOM 837 O O . LYS A 1 106 ? -5.610 -0.061 31.527 1.00 88.31 106 LYS A O 1
ATOM 842 N N . GLN A 1 107 ? -6.033 1.340 33.233 1.00 83.62 107 GLN A N 1
ATOM 843 C CA . GLN A 1 107 ? -4.871 1.038 34.072 1.00 83.62 107 GLN A CA 1
ATOM 844 C C . GLN A 1 107 ? -5.388 0.667 35.476 1.00 83.62 107 GLN A C 1
ATOM 846 O O . GLN A 1 107 ? -6.297 -0.154 35.588 1.00 83.62 107 GLN A O 1
ATOM 851 N N . ASN A 1 108 ? -4.925 1.331 36.543 1.00 83.19 108 ASN A N 1
ATOM 852 C CA . ASN A 1 108 ? -5.513 1.257 37.896 1.00 83.19 108 ASN A CA 1
ATOM 853 C C . ASN A 1 108 ? -6.794 2.115 38.030 1.00 83.19 108 ASN A C 1
ATOM 855 O O . ASN A 1 108 ? -7.053 2.720 39.067 1.00 83.19 108 ASN A O 1
ATOM 859 N N . GLY A 1 109 ? -7.552 2.230 36.939 1.00 88.44 109 GLY A N 1
ATOM 860 C CA . GLY A 1 109 ? -8.596 3.226 36.714 1.00 88.44 109 GLY A CA 1
ATOM 861 C C . GLY A 1 109 ? -8.585 3.702 35.260 1.00 88.44 109 GLY A C 1
ATOM 862 O O . GLY A 1 109 ? -7.736 3.285 34.470 1.00 88.44 109 GLY A O 1
ATOM 863 N N . TRP A 1 110 ? -9.534 4.564 34.903 1.00 91.88 110 TRP A N 1
ATOM 864 C CA . TRP A 1 110 ? -9.581 5.176 33.576 1.00 91.88 110 TRP A CA 1
ATOM 865 C C . TRP A 1 110 ? -8.685 6.406 33.530 1.00 91.88 110 TRP A C 1
ATOM 867 O O . TRP A 1 110 ? -8.857 7.334 34.317 1.00 91.88 110 TRP A O 1
ATOM 877 N N . VAL A 1 111 ? -7.726 6.398 32.606 1.00 91.88 111 VAL A N 1
ATOM 878 C CA . VAL A 1 111 ? -6.769 7.491 32.423 1.00 91.88 111 VAL A CA 1
ATOM 879 C C . VAL A 1 111 ? -6.949 8.090 31.037 1.00 91.88 111 VAL A C 1
ATOM 881 O O . VAL A 1 111 ? -6.894 7.375 30.032 1.00 91.88 111 VAL A O 1
ATOM 884 N N . GLU A 1 112 ? -7.139 9.407 30.991 1.00 92.56 112 GLU A N 1
ATOM 885 C CA . GLU A 1 112 ? -7.193 10.174 29.748 1.00 92.56 112 GLU A CA 1
ATOM 886 C C . GLU A 1 112 ? -5.907 9.970 28.936 1.00 92.56 112 GLU A C 1
ATOM 888 O O . GLU A 1 112 ? -4.793 9.970 29.460 1.00 92.56 112 GLU A O 1
ATOM 893 N N . SER A 1 113 ? -6.061 9.733 27.641 1.00 88.94 113 SER A N 1
ATOM 894 C CA . SER A 1 113 ? -4.989 9.391 26.714 1.00 88.94 113 SER A CA 1
ATOM 895 C C . SER A 1 113 ? -5.113 10.251 25.458 1.00 88.94 113 SER A C 1
ATOM 897 O O . SER A 1 113 ? -5.350 9.730 24.376 1.00 88.94 113 SER A O 1
ATOM 899 N N . ALA A 1 114 ? -4.940 11.567 25.612 1.00 84.94 114 ALA A N 1
ATOM 900 C CA . ALA A 1 114 ? -5.104 12.569 24.549 1.00 84.94 114 ALA A CA 1
ATOM 901 C C . ALA A 1 114 ? -4.222 12.352 23.306 1.00 84.94 114 ALA A C 1
ATOM 903 O O . ALA A 1 114 ? -4.574 12.783 22.217 1.00 84.94 114 ALA A O 1
ATOM 904 N N . GLU A 1 115 ? -3.097 11.653 23.455 1.00 84.44 115 GLU A N 1
ATOM 905 C CA . GLU A 1 115 ? -2.211 11.308 22.335 1.00 84.44 115 GLU A CA 1
ATOM 906 C C . GLU A 1 115 ? -2.718 10.119 21.508 1.00 84.44 115 GLU A C 1
ATOM 908 O O . GLU A 1 115 ? -2.172 9.829 20.446 1.00 84.44 115 GLU A O 1
ATOM 913 N N . VAL A 1 116 ? -3.709 9.377 22.014 1.00 88.25 116 VAL A N 1
ATOM 914 C CA . VAL A 1 116 ? -4.295 8.253 21.287 1.00 88.25 116 VAL A CA 1
ATOM 915 C C . VAL A 1 116 ? -5.305 8.785 20.283 1.00 88.25 116 VAL A C 1
ATOM 917 O O . VAL A 1 116 ? -6.210 9.534 20.636 1.00 88.25 116 VAL A O 1
ATOM 920 N N . SER A 1 117 ? -5.174 8.338 19.042 1.00 87.75 117 SER A N 1
ATOM 921 C CA . SER A 1 117 ? -6.063 8.696 17.939 1.00 87.75 117 SER A CA 1
ATOM 922 C C . SER A 1 117 ? -6.384 7.475 17.089 1.00 87.75 117 SER A C 1
ATOM 924 O O . SER A 1 117 ? -5.624 6.501 17.069 1.00 87.75 117 SER A O 1
ATOM 926 N N . VAL A 1 118 ? -7.511 7.543 16.380 1.00 88.25 118 VAL A N 1
ATOM 927 C CA . VAL A 1 118 ? -7.843 6.609 15.304 1.00 88.25 118 VAL A CA 1
ATOM 928 C C . VAL A 1 118 ? -7.607 7.318 13.989 1.00 88.25 118 VAL A C 1
ATOM 930 O O . VAL A 1 118 ? -7.986 8.470 13.811 1.00 88.25 118 VAL A O 1
ATOM 933 N N . SER A 1 119 ? -6.945 6.632 13.072 1.00 81.44 119 SER A N 1
ATOM 934 C CA . SER A 1 119 ? -6.732 7.125 11.720 1.00 81.44 119 SER A CA 1
ATOM 935 C C . SER A 1 119 ? -7.080 6.041 10.722 1.00 81.44 119 SER A C 1
ATOM 937 O O . SER A 1 119 ? -6.874 4.853 10.973 1.00 81.44 119 SER A O 1
ATOM 939 N N . CYS A 1 120 ? -7.594 6.449 9.571 1.00 76.25 120 CYS A N 1
ATOM 940 C CA . CYS A 1 120 ? -7.721 5.560 8.434 1.00 76.25 120 CYS A CA 1
ATOM 941 C C . CYS A 1 120 ? -6.330 5.108 7.986 1.00 76.25 120 CYS A C 1
ATOM 943 O O . CYS A 1 120 ? -5.496 5.940 7.621 1.00 76.25 120 CYS A O 1
ATOM 945 N N . THR A 1 121 ? -6.071 3.804 7.984 1.00 70.44 121 THR A N 1
ATOM 946 C CA . THR A 1 121 ? -4.902 3.275 7.285 1.00 70.44 121 THR A CA 1
ATOM 947 C C . THR A 1 121 ? -5.321 2.827 5.916 1.00 70.44 121 THR A C 1
ATOM 949 O O . THR A 1 121 ? -6.138 1.921 5.756 1.00 70.44 121 THR A O 1
ATOM 952 N N . VAL A 1 122 ? -4.706 3.438 4.920 1.00 69.38 122 VAL A N 1
ATOM 953 C CA . VAL A 1 122 ? -4.815 2.947 3.564 1.00 69.38 122 VAL A CA 1
ATOM 954 C C . VAL A 1 122 ? -3.921 1.723 3.454 1.00 69.38 122 VAL A C 1
ATOM 956 O O . VAL A 1 122 ? -2.695 1.820 3.524 1.00 69.38 122 VAL A O 1
ATOM 959 N N . GLU A 1 123 ? -4.541 0.555 3.358 1.00 75.12 123 GLU A N 1
ATOM 960 C CA . GLU A 1 123 ? -3.830 -0.706 3.198 1.00 75.12 123 GLU A CA 1
ATOM 961 C C . GLU A 1 123 ? -3.064 -0.697 1.865 1.00 75.12 123 GLU A C 1
ATOM 963 O O . GLU A 1 123 ? -3.645 -0.417 0.812 1.00 75.12 123 GLU A O 1
ATOM 968 N N . ASN A 1 124 ? -1.765 -1.020 1.899 1.00 88.62 124 ASN A N 1
ATOM 969 C CA . ASN A 1 124 ? -1.035 -1.368 0.683 1.00 88.62 124 ASN A CA 1
ATOM 970 C C . ASN A 1 124 ? -1.524 -2.741 0.203 1.00 88.62 124 ASN A C 1
ATOM 972 O O . ASN A 1 124 ? -1.027 -3.779 0.643 1.00 88.62 124 ASN A O 1
ATOM 976 N N . VAL A 1 125 ? -2.468 -2.756 -0.734 1.00 91.00 125 VAL A N 1
ATOM 977 C CA . VAL A 1 125 ? -3.080 -4.000 -1.221 1.00 91.00 125 VAL A CA 1
ATOM 978 C C . VAL A 1 125 ? -2.132 -4.844 -2.082 1.00 91.00 125 VAL A C 1
ATOM 980 O O . VAL A 1 125 ? -2.451 -6.000 -2.369 1.00 91.00 125 VAL A O 1
ATOM 983 N N . ALA A 1 126 ? -0.967 -4.305 -2.467 1.00 96.69 126 ALA A N 1
ATOM 984 C CA . ALA A 1 126 ? 0.079 -5.033 -3.184 1.00 96.69 126 ALA A CA 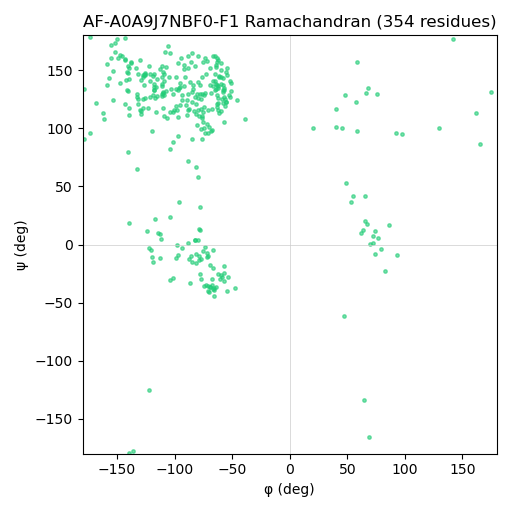1
ATOM 985 C C . ALA A 1 126 ? 1.033 -5.811 -2.263 1.00 96.69 126 ALA A C 1
ATOM 987 O O . ALA A 1 126 ? 1.728 -6.698 -2.754 1.00 96.69 126 ALA A O 1
ATOM 988 N N . LEU A 1 127 ? 1.049 -5.540 -0.951 1.00 94.44 127 LEU A N 1
ATOM 989 C CA . LEU A 1 127 ? 1.978 -6.181 -0.017 1.00 94.44 127 LEU A CA 1
ATOM 990 C C . LEU A 1 127 ? 1.853 -7.716 -0.057 1.00 94.44 127 LEU A C 1
ATOM 992 O O . LEU A 1 127 ? 0.755 -8.278 0.066 1.00 94.44 127 LEU A O 1
ATOM 996 N N . GLY A 1 128 ? 2.991 -8.382 -0.258 1.00 94.56 128 GLY A N 1
ATOM 997 C CA . GLY A 1 128 ? 3.132 -9.836 -0.334 1.00 94.56 128 GLY A CA 1
ATOM 998 C C . GLY A 1 128 ? 2.405 -10.496 -1.510 1.00 94.56 128 GLY A C 1
ATOM 999 O O . GLY A 1 128 ? 2.222 -11.714 -1.507 1.00 94.56 128 GLY A O 1
ATOM 1000 N N . LYS A 1 129 ? 1.922 -9.726 -2.493 1.00 97.19 129 LYS A N 1
ATOM 1001 C CA . LYS A 1 129 ? 1.151 -10.264 -3.621 1.00 97.19 129 LYS A CA 1
ATOM 1002 C C . LYS A 1 129 ? 2.059 -10.839 -4.715 1.00 97.19 129 LYS A C 1
ATOM 1004 O O . LYS A 1 129 ? 3.193 -10.395 -4.872 1.00 97.19 129 LYS A O 1
ATOM 1009 N N . PRO A 1 130 ? 1.576 -11.806 -5.518 1.00 98.50 130 PRO A N 1
ATOM 1010 C CA . PRO A 1 130 ? 2.344 -12.326 -6.643 1.00 98.50 130 PRO A CA 1
ATOM 1011 C C . PRO A 1 130 ? 2.707 -11.225 -7.646 1.00 98.50 130 PRO A C 1
ATOM 1013 O O . PRO A 1 130 ? 1.832 -10.536 -8.175 1.00 98.50 130 PRO A O 1
ATOM 1016 N N . ALA A 1 131 ? 3.998 -11.098 -7.944 1.00 98.75 131 ALA A N 1
ATOM 1017 C CA . ALA A 1 131 ? 4.521 -10.144 -8.913 1.00 98.75 131 ALA A CA 1
ATOM 1018 C C . ALA A 1 131 ? 5.318 -10.841 -10.024 1.00 98.75 131 ALA A C 1
ATOM 1020 O O . ALA A 1 131 ? 5.881 -11.921 -9.847 1.00 98.75 131 ALA A O 1
ATOM 1021 N N . SER A 1 132 ? 5.366 -10.206 -11.190 1.00 98.75 132 SER A N 1
ATOM 1022 C CA . SER A 1 132 ? 6.077 -10.659 -12.387 1.00 98.75 132 SER A CA 1
ATOM 1023 C C . SER A 1 132 ? 6.691 -9.466 -13.115 1.00 98.75 132 SER A C 1
ATOM 1025 O O . SER A 1 132 ? 6.265 -8.330 -12.930 1.00 98.75 132 SER A O 1
ATOM 1027 N N . GLN A 1 133 ? 7.695 -9.713 -13.947 1.00 98.81 133 GLN A N 1
ATOM 1028 C CA . GLN A 1 133 ? 8.343 -8.686 -14.760 1.00 98.81 133 GLN A CA 1
ATOM 1029 C C . GLN A 1 133 ? 8.716 -9.259 -16.126 1.00 98.81 133 GLN A C 1
ATOM 1031 O O . GLN A 1 133 ? 8.809 -10.479 -16.272 1.00 98.81 133 GLN A O 1
ATOM 1036 N N . SER A 1 134 ? 8.916 -8.388 -17.115 1.00 98.69 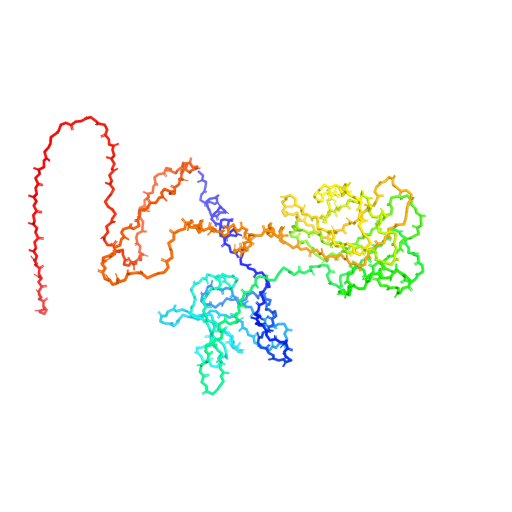134 SER A N 1
ATOM 1037 C CA . SER A 1 134 ? 9.210 -8.751 -18.509 1.00 98.69 134 SER A CA 1
ATOM 1038 C C . SER A 1 134 ? 10.409 -9.686 -18.646 1.00 98.69 134 SER A C 1
ATOM 1040 O O . SER A 1 134 ? 10.368 -10.650 -19.409 1.00 98.69 134 SER A O 1
ATOM 1042 N N . SER A 1 135 ? 11.452 -9.436 -17.861 1.00 98.69 135 SER A N 1
ATOM 1043 C CA . SER A 1 135 ? 12.633 -10.280 -17.754 1.00 98.69 135 SER A CA 1
ATOM 1044 C C . SER A 1 135 ? 13.306 -10.073 -16.399 1.00 98.69 135 SER A C 1
ATOM 1046 O O . SER A 1 135 ? 13.096 -9.053 -15.751 1.00 98.69 135 SER A O 1
ATOM 1048 N N . THR A 1 136 ? 14.141 -11.016 -15.963 1.00 98.56 136 THR A N 1
ATOM 1049 C CA . THR A 1 136 ? 14.855 -10.919 -14.678 1.00 98.56 136 THR A CA 1
ATOM 1050 C C . THR A 1 136 ? 16.358 -10.887 -14.896 1.00 98.56 136 THR A C 1
ATOM 1052 O O . THR A 1 136 ? 16.901 -11.712 -15.633 1.00 98.56 136 THR A O 1
ATOM 1055 N N . ASN A 1 137 ? 17.038 -9.950 -14.233 1.00 98.06 137 ASN A N 1
ATOM 1056 C CA . ASN A 1 137 ? 18.492 -9.866 -14.220 1.00 98.06 137 ASN A CA 1
ATOM 1057 C C . ASN A 1 137 ? 19.063 -10.325 -12.865 1.00 98.06 137 ASN A C 1
ATOM 1059 O O . ASN A 1 137 ? 18.943 -9.636 -11.848 1.00 98.06 137 ASN A O 1
ATOM 1063 N N . GLY A 1 138 ? 19.709 -11.494 -12.865 1.00 95.94 138 GLY A N 1
ATOM 1064 C CA . GLY A 1 138 ? 20.313 -12.069 -11.662 1.00 95.94 138 GLY A CA 1
ATOM 1065 C C . GLY A 1 138 ? 19.270 -12.424 -10.599 1.00 95.94 138 GLY A C 1
ATOM 1066 O O . GLY A 1 138 ? 18.248 -13.029 -10.912 1.00 95.94 138 GLY A O 1
ATOM 1067 N N . ALA A 1 139 ? 19.534 -12.043 -9.348 1.00 96.75 139 ALA A N 1
ATOM 1068 C CA . ALA A 1 139 ? 18.667 -12.322 -8.199 1.00 96.75 139 ALA A CA 1
ATOM 1069 C C . ALA A 1 139 ? 17.576 -11.255 -7.955 1.00 96.75 139 ALA A C 1
ATOM 1071 O O . ALA A 1 139 ? 16.782 -11.385 -7.028 1.00 96.75 139 ALA A O 1
ATOM 1072 N N . ASN A 1 140 ? 17.499 -10.220 -8.798 1.00 98.25 140 ASN A N 1
ATOM 1073 C CA . ASN A 1 140 ? 16.581 -9.089 -8.644 1.00 98.25 140 ASN A CA 1
ATOM 1074 C C . ASN A 1 140 ? 15.171 -9.421 -9.171 1.00 98.25 140 ASN A C 1
ATOM 1076 O O . ASN A 1 140 ? 14.721 -8.917 -10.208 1.00 98.25 140 ASN A O 1
ATOM 1080 N N . THR A 1 141 ? 14.498 -10.350 -8.493 1.00 98.50 141 THR A N 1
ATOM 1081 C CA . THR A 1 141 ? 13.175 -10.862 -8.884 1.00 98.50 141 THR A CA 1
ATOM 1082 C C . THR A 1 141 ? 12.062 -9.839 -8.660 1.00 98.50 141 THR A C 1
ATOM 1084 O O . THR A 1 141 ? 12.189 -8.959 -7.817 1.00 98.50 141 THR A O 1
ATOM 1087 N N . ALA A 1 142 ? 10.938 -9.991 -9.370 1.00 98.69 142 ALA A N 1
ATOM 1088 C CA . ALA A 1 142 ? 9.792 -9.081 -9.290 1.00 98.69 142 ALA A CA 1
ATOM 1089 C C . ALA A 1 142 ? 9.176 -8.946 -7.884 1.00 98.69 142 ALA A C 1
ATOM 1091 O O . ALA A 1 142 ? 8.597 -7.905 -7.585 1.00 98.69 142 ALA A O 1
ATOM 1092 N N . GLY A 1 143 ? 9.284 -9.977 -7.038 1.00 98.44 143 GLY A N 1
ATOM 1093 C CA . GLY A 1 143 ? 8.701 -9.985 -5.691 1.00 98.44 143 GLY A CA 1
ATOM 1094 C C . GLY A 1 143 ? 9.328 -8.974 -4.729 1.00 98.44 143 GLY A C 1
ATOM 1095 O O . GLY A 1 143 ? 8.666 -8.584 -3.777 1.00 98.44 143 GLY A O 1
ATOM 1096 N N . LEU A 1 144 ? 10.549 -8.505 -5.012 1.00 98.44 144 LEU A N 1
ATOM 1097 C CA . LEU A 1 144 ? 11.240 -7.505 -4.189 1.00 98.44 144 LEU A CA 1
ATOM 1098 C C . LEU A 1 144 ? 10.499 -6.165 -4.134 1.00 98.44 144 LEU A C 1
ATOM 1100 O O . LEU A 1 144 ? 10.649 -5.432 -3.181 1.00 98.44 144 LEU A O 1
ATOM 1104 N N . ALA A 1 145 ? 9.680 -5.839 -5.140 1.00 98.56 145 ALA A N 1
ATOM 1105 C CA . ALA A 1 145 ? 8.910 -4.595 -5.139 1.00 98.56 145 ALA A CA 1
ATOM 1106 C C . ALA A 1 145 ? 7.604 -4.670 -4.325 1.00 98.56 145 ALA A C 1
ATOM 1108 O O . ALA A 1 145 ? 6.792 -3.754 -4.406 1.00 98.56 145 ALA A O 1
ATOM 1109 N N . VAL A 1 146 ? 7.323 -5.781 -3.647 1.00 98.44 146 VAL A N 1
ATOM 1110 C CA . VAL A 1 146 ? 6.094 -5.979 -2.861 1.00 98.44 146 VAL A CA 1
ATOM 1111 C C . VAL A 1 146 ? 6.378 -6.703 -1.546 1.00 98.44 146 VAL A C 1
ATOM 1113 O O . VAL A 1 146 ? 5.466 -7.279 -0.949 1.00 98.44 146 VAL A O 1
ATOM 1116 N N . ASP A 1 147 ? 7.630 -6.717 -1.096 1.00 95.75 147 ASP A N 1
ATOM 1117 C CA . ASP A 1 147 ? 8.041 -7.428 0.116 1.00 95.75 147 ASP A CA 1
ATOM 1118 C C . ASP A 1 147 ? 7.888 -6.582 1.393 1.00 95.75 147 ASP A C 1
ATOM 1120 O O . ASP A 1 147 ? 7.869 -7.140 2.491 1.00 95.75 147 ASP A O 1
ATOM 1124 N N . GLY A 1 148 ? 7.669 -5.267 1.260 1.00 90.56 148 GLY A N 1
ATOM 1125 C CA . GLY A 1 148 ? 7.504 -4.340 2.381 1.00 90.56 148 GLY A CA 1
ATOM 1126 C C . GLY A 1 148 ? 8.801 -3.657 2.818 1.00 90.56 148 GLY A C 1
ATOM 1127 O O . GLY A 1 148 ? 8.749 -2.715 3.618 1.00 90.56 148 GLY A O 1
ATOM 1128 N N . GLU A 1 149 ? 9.949 -4.088 2.299 1.00 89.62 149 GLU A N 1
ATOM 1129 C CA . GLU A 1 149 ? 11.259 -3.551 2.635 1.00 89.62 149 GLU A CA 1
ATOM 1130 C C . GLU A 1 149 ? 11.552 -2.298 1.798 1.00 89.62 149 GLU A C 1
ATOM 1132 O O . GLU A 1 149 ? 11.288 -2.221 0.604 1.00 89.62 149 GLU A O 1
ATOM 1137 N N . LYS A 1 150 ? 12.112 -1.256 2.423 1.00 89.25 150 LYS A N 1
ATOM 1138 C CA . LYS A 1 150 ? 12.376 0.036 1.749 1.00 89.25 150 LYS A CA 1
ATOM 1139 C C . LYS A 1 150 ? 13.851 0.239 1.397 1.00 89.25 150 LYS A C 1
ATOM 1141 O O . LYS A 1 150 ? 14.316 1.375 1.292 1.00 89.25 150 LYS A O 1
ATOM 1146 N N . GLY A 1 151 ? 14.606 -0.852 1.268 1.00 90.69 151 GLY A N 1
ATOM 1147 C CA . GLY A 1 151 ? 15.984 -0.812 0.780 1.00 90.69 151 GLY A CA 1
ATOM 1148 C C . GLY A 1 151 ? 16.030 -0.346 -0.675 1.00 90.69 151 GLY A C 1
ATOM 1149 O O . GLY A 1 151 ? 15.108 -0.602 -1.435 1.00 90.69 151 GLY A O 1
ATOM 1150 N N . THR A 1 152 ? 17.083 0.366 -1.078 1.00 97.06 152 THR A N 1
ATOM 1151 C CA . THR A 1 152 ? 17.136 1.010 -2.407 1.00 97.06 152 THR A CA 1
ATOM 1152 C C . THR A 1 152 ? 18.342 0.599 -3.254 1.00 97.06 152 THR A C 1
ATOM 1154 O O . THR A 1 152 ? 18.607 1.207 -4.294 1.00 97.06 152 THR A O 1
ATOM 1157 N N . SER A 1 153 ? 19.073 -0.440 -2.835 1.00 97.69 153 SER A N 1
ATOM 1158 C CA . SER A 1 153 ? 20.271 -0.940 -3.514 1.00 97.69 153 SER A CA 1
ATOM 1159 C C . SER A 1 153 ? 19.975 -2.141 -4.412 1.00 97.69 153 SER A C 1
ATOM 1161 O O . SER A 1 153 ? 19.669 -3.234 -3.931 1.00 97.69 153 SER A O 1
ATOM 1163 N N . VAL A 1 154 ? 20.169 -1.983 -5.723 1.00 97.12 154 VAL A N 1
ATOM 1164 C CA . VAL A 1 154 ? 20.134 -3.118 -6.667 1.00 97.12 154 VAL A CA 1
ATOM 1165 C C . VAL A 1 154 ? 21.281 -4.115 -6.427 1.00 97.12 154 VAL A C 1
ATOM 1167 O O . VAL A 1 154 ? 21.012 -5.312 -6.391 1.00 97.12 154 VAL A O 1
ATOM 1170 N N . PRO A 1 155 ? 22.552 -3.705 -6.212 1.00 96.25 155 PRO A N 1
ATOM 1171 C CA . PRO A 1 155 ? 23.617 -4.652 -5.858 1.00 96.25 155 PRO A CA 1
ATOM 1172 C C . PRO A 1 155 ? 23.342 -5.430 -4.564 1.00 96.25 155 PRO A C 1
ATOM 1174 O O . PRO A 1 155 ? 23.838 -6.541 -4.399 1.00 96.25 155 PRO A O 1
ATOM 1177 N N . GLY A 1 156 ? 22.553 -4.847 -3.655 1.00 95.12 156 GLY A N 1
ATOM 1178 C CA . GLY A 1 156 ? 22.095 -5.487 -2.424 1.00 95.12 156 GLY A CA 1
ATOM 1179 C C . GLY A 1 156 ? 20.881 -6.405 -2.591 1.00 95.12 156 GLY A C 1
ATOM 1180 O O . GLY A 1 156 ? 20.395 -6.904 -1.581 1.00 95.12 156 GLY A O 1
ATOM 1181 N N . ASN A 1 157 ? 20.382 -6.620 -3.817 1.00 96.25 157 ASN A N 1
ATOM 1182 C CA . ASN A 1 157 ? 19.133 -7.338 -4.113 1.00 96.25 157 ASN A CA 1
ATOM 1183 C C . ASN A 1 157 ? 17.918 -6.782 -3.348 1.00 96.25 157 ASN A C 1
ATOM 1185 O O . ASN A 1 157 ? 17.059 -7.542 -2.917 1.00 96.25 157 ASN A O 1
ATOM 1189 N N . GLN A 1 158 ? 17.859 -5.461 -3.159 1.00 97.50 158 GLN A N 1
ATOM 1190 C CA . GLN A 1 158 ? 16.748 -4.780 -2.480 1.00 97.50 158 GLN A CA 1
ATOM 1191 C C . GLN A 1 158 ? 15.732 -4.196 -3.468 1.00 97.50 158 GLN A C 1
ATOM 1193 O O . GLN A 1 158 ? 14.777 -3.551 -3.066 1.00 97.50 158 GLN A O 1
ATOM 1198 N N . CYS A 1 159 ? 15.970 -4.359 -4.771 1.00 98.50 159 CYS A N 1
ATOM 1199 C CA . CYS A 1 159 ? 15.093 -3.851 -5.811 1.00 98.50 159 CYS A CA 1
ATOM 1200 C C . CYS A 1 159 ? 14.975 -4.863 -6.945 1.00 98.50 159 CYS A C 1
ATOM 1202 O O . CYS A 1 159 ? 15.890 -5.637 -7.217 1.00 98.50 159 CYS A O 1
ATOM 1204 N N . THR A 1 160 ? 13.862 -4.809 -7.661 1.00 98.69 160 THR A N 1
ATOM 1205 C CA . THR A 1 160 ? 13.672 -5.527 -8.924 1.00 98.69 160 THR A CA 1
ATOM 1206 C C . THR A 1 160 ? 14.648 -5.016 -9.992 1.00 98.69 160 THR A C 1
ATOM 1208 O O . THR A 1 160 ? 15.104 -3.867 -9.941 1.00 98.69 160 THR A O 1
ATOM 1211 N N . LEU A 1 161 ? 14.984 -5.856 -10.975 1.00 98.69 161 LEU A N 1
ATOM 1212 C CA . LEU A 1 161 ? 15.773 -5.437 -12.134 1.00 98.69 161 LEU A CA 1
ATOM 1213 C C . LEU A 1 161 ? 15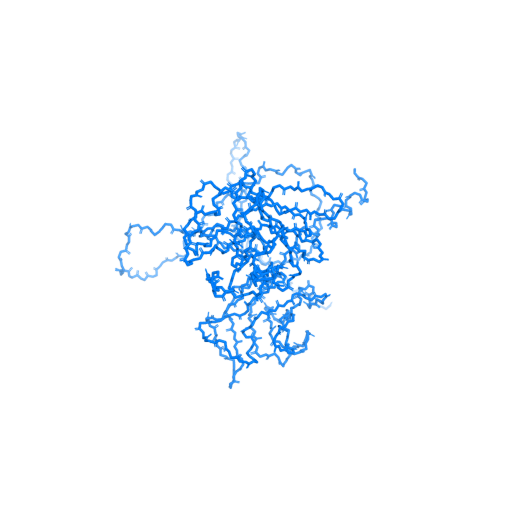.479 -6.314 -13.353 1.00 98.69 161 LEU A C 1
ATOM 1215 O O . LEU A 1 161 ? 15.704 -7.529 -13.327 1.00 98.69 161 LEU A O 1
ATOM 1219 N N . THR A 1 162 ? 15.086 -5.677 -14.454 1.00 98.75 162 THR A N 1
ATOM 1220 C CA . THR A 1 162 ? 14.973 -6.336 -15.760 1.00 98.75 162 THR A CA 1
ATOM 1221 C C . THR A 1 162 ? 16.308 -6.377 -16.510 1.00 98.75 162 THR A C 1
ATOM 1223 O O . THR A 1 162 ? 17.272 -5.661 -16.197 1.00 98.75 162 THR A O 1
ATOM 1226 N N . ASN A 1 163 ? 16.391 -7.217 -17.545 1.00 98.38 163 ASN A N 1
ATOM 1227 C CA . ASN A 1 163 ? 17.426 -7.067 -18.568 1.00 98.38 163 ASN A CA 1
ATOM 1228 C C . ASN A 1 163 ? 17.193 -5.771 -19.371 1.00 98.38 163 ASN A C 1
ATOM 1230 O O . ASN A 1 163 ? 16.101 -5.204 -19.303 1.00 98.38 163 ASN A O 1
ATOM 1234 N N . PRO A 1 164 ? 18.207 -5.258 -20.093 1.00 97.19 164 PRO A N 1
ATOM 1235 C CA . PRO A 1 164 ? 17.992 -4.177 -21.043 1.00 97.19 164 PRO A CA 1
ATOM 1236 C C . PRO A 1 164 ? 17.140 -4.721 -22.187 1.00 97.19 164 PRO A C 1
ATOM 1238 O O . PRO A 1 164 ? 17.559 -5.645 -22.884 1.00 97.19 164 PRO A O 1
ATOM 1241 N N . GLU A 1 165 ? 15.949 -4.169 -22.351 1.00 97.94 165 GLU A N 1
ATOM 1242 C CA . GLU A 1 165 ? 14.986 -4.589 -23.365 1.00 97.94 165 GLU A CA 1
ATOM 1243 C C . GLU A 1 165 ? 14.093 -3.413 -23.755 1.00 97.94 165 GLU A C 1
ATOM 1245 O O . GLU A 1 165 ? 14.089 -2.386 -23.077 1.00 97.94 165 GLU A O 1
ATOM 1250 N N . ASP A 1 166 ? 13.363 -3.542 -24.863 1.00 97.94 166 ASP A N 1
ATOM 1251 C CA . ASP A 1 166 ? 12.396 -2.526 -25.273 1.00 97.94 166 ASP A CA 1
ATOM 1252 C C . ASP A 1 166 ? 11.108 -2.643 -24.454 1.00 97.94 166 ASP A C 1
ATOM 1254 O O . ASP A 1 166 ? 10.516 -3.718 -24.339 1.00 97.94 166 ASP A O 1
ATOM 1258 N N . GLY A 1 167 ? 10.662 -1.526 -23.887 1.00 97.75 167 GLY A N 1
ATOM 1259 C CA . GLY A 1 167 ? 9.400 -1.464 -23.166 1.00 97.75 167 GLY A CA 1
ATOM 1260 C C . GLY A 1 167 ? 9.337 -2.310 -21.887 1.00 97.75 167 GLY A C 1
ATOM 1261 O O . GLY A 1 167 ? 8.284 -2.933 -21.685 1.00 97.75 167 GLY A O 1
ATOM 1262 N N . PRO A 1 168 ? 10.386 -2.360 -21.031 1.00 98.62 168 PRO A N 1
ATOM 1263 C CA . PRO A 1 168 ? 10.416 -3.240 -19.866 1.00 98.62 168 PRO A CA 1
ATOM 1264 C C . PRO A 1 168 ? 9.256 -2.918 -18.923 1.00 98.62 168 PRO A C 1
ATOM 1266 O O . PRO A 1 168 ? 8.867 -1.753 -18.757 1.00 98.62 168 PRO A O 1
ATOM 1269 N N . TRP A 1 169 ? 8.699 -3.954 -18.299 1.00 98.75 169 TRP A N 1
ATOM 1270 C CA . TRP A 1 169 ? 7.544 -3.821 -17.419 1.00 98.75 169 TRP A CA 1
ATOM 1271 C C . TRP A 1 169 ? 7.656 -4.700 -16.178 1.00 98.75 169 TRP A C 1
ATOM 1273 O O . TRP A 1 169 ? 8.253 -5.773 -16.192 1.00 98.75 169 TRP A O 1
ATOM 1283 N N . TRP A 1 170 ? 7.012 -4.246 -15.112 1.00 98.88 170 TRP A N 1
ATOM 1284 C CA . TRP A 1 170 ? 6.762 -4.987 -13.883 1.00 98.88 170 TRP A CA 1
ATOM 1285 C C . TRP A 1 170 ? 5.260 -4.967 -13.593 1.00 98.88 170 TRP A C 1
ATOM 1287 O O . TRP A 1 170 ? 4.578 -3.999 -13.933 1.00 98.88 170 TRP A O 1
ATOM 1297 N N . GLN A 1 171 ? 4.724 -6.029 -12.998 1.00 98.62 171 GLN A N 1
ATOM 1298 C CA . GLN A 1 171 ? 3.299 -6.178 -12.732 1.00 98.62 171 GLN A CA 1
ATOM 1299 C C . GLN A 1 171 ? 3.030 -6.973 -11.453 1.00 98.62 171 GLN A C 1
ATOM 1301 O O . GLN A 1 171 ? 3.607 -8.041 -11.262 1.00 98.62 171 GLN A O 1
ATOM 1306 N N . VAL A 1 172 ? 2.045 -6.534 -10.671 1.00 98.81 172 VAL A N 1
ATOM 1307 C CA . VAL A 1 172 ? 1.470 -7.284 -9.543 1.00 98.81 172 VAL A CA 1
ATOM 1308 C C . VAL A 1 172 ? 0.056 -7.772 -9.859 1.00 98.81 172 VAL A C 1
ATOM 1310 O O . VAL A 1 172 ? -0.732 -7.067 -10.497 1.00 98.81 172 VAL A O 1
ATOM 1313 N N . ASP A 1 173 ? -0.256 -8.993 -9.424 1.00 98.38 173 ASP A N 1
ATOM 1314 C CA . ASP A 1 173 ? -1.611 -9.542 -9.343 1.00 98.38 173 ASP A CA 1
ATOM 1315 C C . ASP A 1 173 ? -2.138 -9.379 -7.910 1.00 98.38 173 ASP A C 1
ATOM 1317 O O . ASP A 1 173 ? -1.696 -10.068 -6.993 1.00 98.38 173 ASP A O 1
ATOM 1321 N N . LEU A 1 174 ? -3.110 -8.487 -7.710 1.00 95.44 174 LEU A N 1
ATOM 1322 C CA . LEU A 1 174 ? -3.705 -8.214 -6.398 1.00 95.44 174 LEU A CA 1
ATOM 1323 C C . LEU A 1 174 ? -4.604 -9.363 -5.891 1.00 95.44 174 LEU A C 1
ATOM 1325 O O . LEU A 1 174 ? -5.083 -9.325 -4.758 1.00 95.44 174 LEU A O 1
ATOM 1329 N N . GLY A 1 175 ? -4.868 -10.381 -6.716 1.00 92.62 175 GLY A N 1
ATOM 1330 C CA . GLY A 1 175 ? -5.677 -11.563 -6.402 1.00 92.62 175 GLY A CA 1
ATOM 1331 C C . GLY A 1 175 ? -7.188 -11.362 -6.557 1.00 92.62 175 GLY A C 1
ATOM 1332 O O . GLY A 1 175 ? -7.919 -12.325 -6.777 1.00 92.62 175 GLY A O 1
ATOM 1333 N N . ARG A 1 176 ? -7.664 -10.115 -6.496 1.00 84.44 176 ARG A N 1
ATOM 1334 C CA . ARG A 1 176 ? -9.053 -9.714 -6.769 1.00 84.44 176 ARG A CA 1
ATOM 1335 C C . ARG A 1 176 ? -9.108 -8.275 -7.272 1.00 84.44 176 ARG A C 1
ATOM 1337 O O . ARG A 1 176 ? -8.103 -7.572 -7.265 1.00 84.44 176 ARG A O 1
ATOM 1344 N N . ASN A 1 177 ? -10.292 -7.832 -7.680 1.00 81.75 177 ASN A N 1
ATOM 1345 C CA . ASN A 1 177 ? -10.505 -6.441 -8.064 1.00 81.75 177 ASN A CA 1
ATOM 1346 C C . ASN A 1 177 ? -10.524 -5.521 -6.832 1.00 81.75 177 ASN A C 1
ATOM 1348 O O . ASN A 1 177 ? -11.268 -5.772 -5.885 1.00 81.75 177 ASN A O 1
ATOM 1352 N N . TYR A 1 178 ? -9.749 -4.441 -6.893 1.00 82.94 178 TYR A N 1
ATOM 1353 C CA . TYR A 1 178 ? -9.712 -3.342 -5.930 1.00 82.94 178 TYR A CA 1
ATOM 1354 C C . TYR A 1 178 ? -10.037 -2.017 -6.630 1.00 82.94 178 TYR A C 1
ATOM 1356 O O . TYR A 1 178 ? -9.666 -1.855 -7.794 1.00 82.94 178 TYR A O 1
ATOM 1364 N N . PRO A 1 179 ? -10.703 -1.059 -5.962 1.00 79.56 179 PRO A N 1
ATOM 1365 C CA . PRO A 1 179 ? -10.849 0.301 -6.470 1.00 79.56 179 PRO A CA 1
ATOM 1366 C C . PRO A 1 179 ? -9.529 1.057 -6.270 1.00 79.56 179 PRO A C 1
ATOM 1368 O O . PRO A 1 179 ? -9.300 1.625 -5.216 1.00 79.56 179 PRO A O 1
ATOM 1371 N N . ILE A 1 180 ? -8.625 1.019 -7.247 1.00 85.25 180 ILE A N 1
ATOM 1372 C CA . ILE A 1 180 ? -7.273 1.584 -7.115 1.00 85.25 180 ILE A CA 1
ATOM 1373 C C . ILE A 1 180 ? -7.333 3.104 -7.241 1.00 85.25 180 ILE A C 1
ATOM 1375 O O . ILE A 1 180 ? -7.697 3.607 -8.304 1.00 85.25 180 ILE A O 1
ATOM 1379 N N . GLY A 1 181 ? -6.965 3.830 -6.188 1.00 84.50 181 GLY A N 1
ATOM 1380 C CA . GLY A 1 181 ? -6.933 5.291 -6.204 1.00 84.50 181 GLY A CA 1
ATOM 1381 C C . GLY A 1 181 ? -5.531 5.870 -6.386 1.00 84.50 181 GLY A C 1
ATOM 1382 O O . GLY A 1 181 ? -5.396 6.923 -7.004 1.00 84.50 181 GLY A O 1
ATOM 1383 N N . ARG A 1 182 ? -4.480 5.172 -5.939 1.00 88.62 182 ARG A N 1
ATOM 1384 C CA . ARG A 1 182 ? -3.095 5.656 -6.021 1.00 88.62 182 ARG A CA 1
ATOM 1385 C C . ARG A 1 182 ? -2.085 4.513 -6.068 1.00 88.62 182 ARG A C 1
ATOM 1387 O O . ARG A 1 182 ? -2.284 3.461 -5.464 1.00 88.62 182 ARG A O 1
ATOM 1394 N N . VAL A 1 183 ? -0.960 4.751 -6.741 1.00 95.44 183 VAL A N 1
ATOM 1395 C CA . VAL A 1 183 ? 0.215 3.869 -6.744 1.00 95.44 183 VAL A CA 1
ATOM 1396 C C . VAL A 1 183 ? 1.452 4.666 -6.339 1.00 95.44 183 VAL A C 1
ATOM 1398 O O . VAL A 1 183 ? 1.749 5.700 -6.935 1.00 95.44 183 VAL A O 1
ATOM 1401 N N . ARG A 1 184 ? 2.186 4.195 -5.329 1.00 95.31 184 ARG A N 1
ATOM 1402 C CA . ARG A 1 184 ? 3.459 4.775 -4.886 1.00 95.31 184 ARG A CA 1
ATOM 1403 C C . ARG A 1 184 ? 4.609 3.861 -5.288 1.00 95.31 184 ARG A C 1
ATOM 1405 O O . ARG A 1 184 ? 4.556 2.660 -5.059 1.00 95.31 184 ARG A O 1
ATOM 1412 N N . VAL A 1 185 ? 5.642 4.435 -5.885 1.00 98.06 185 VAL A N 1
ATOM 1413 C CA . VAL A 1 185 ? 6.788 3.727 -6.459 1.00 98.06 185 VAL A CA 1
ATOM 1414 C C . VAL A 1 185 ? 8.061 4.240 -5.802 1.00 98.06 185 VAL A C 1
ATOM 1416 O O . VAL A 1 185 ? 8.386 5.418 -5.930 1.00 98.06 185 VAL A O 1
ATOM 1419 N N . LEU A 1 186 ? 8.785 3.375 -5.099 1.00 97.62 186 LEU A N 1
ATOM 1420 C CA . LEU A 1 186 ? 10.118 3.660 -4.579 1.00 97.62 186 LEU A CA 1
ATOM 1421 C C . LEU A 1 186 ? 11.163 3.308 -5.637 1.00 97.62 186 LEU A C 1
ATOM 1423 O O . LEU A 1 186 ? 11.306 2.151 -6.043 1.00 97.62 186 LEU A O 1
ATOM 1427 N N . ASN A 1 187 ? 11.886 4.326 -6.090 1.00 98.00 187 ASN A N 1
ATOM 1428 C CA . ASN A 1 187 ? 12.914 4.185 -7.106 1.00 98.00 187 ASN A CA 1
ATOM 1429 C C . ASN A 1 187 ? 14.233 3.637 -6.532 1.00 98.00 187 ASN A C 1
ATOM 1431 O O . ASN A 1 187 ? 14.497 3.720 -5.331 1.00 98.00 187 ASN A O 1
ATOM 1435 N N . ARG A 1 188 ? 15.098 3.140 -7.421 1.00 98.12 188 ARG A N 1
ATOM 1436 C CA . ARG A 1 188 ? 16.488 2.771 -7.117 1.00 98.12 188 ARG A CA 1
ATOM 1437 C C . ARG A 1 188 ? 17.269 3.958 -6.560 1.00 98.12 188 ARG A C 1
ATOM 1439 O O . ARG A 1 188 ? 17.149 5.062 -7.085 1.00 98.12 188 ARG A O 1
ATOM 1446 N N . GLY A 1 189 ? 18.077 3.719 -5.526 1.00 97.38 189 GLY A N 1
ATOM 1447 C CA . GLY A 1 189 ? 18.798 4.754 -4.779 1.00 97.38 189 GLY A CA 1
ATOM 1448 C C . GLY A 1 189 ? 20.320 4.671 -4.796 1.00 97.38 189 GLY A C 1
ATOM 1449 O O . GLY A 1 189 ? 20.963 5.659 -4.467 1.00 97.38 189 GLY A O 1
ATOM 1450 N N . ASP A 1 190 ? 20.921 3.548 -5.193 1.00 96.50 190 ASP A N 1
ATOM 1451 C CA . ASP A 1 190 ? 22.386 3.434 -5.264 1.00 96.50 190 ASP A CA 1
ATOM 1452 C C . ASP A 1 190 ? 22.998 4.109 -6.509 1.00 96.50 190 ASP A C 1
ATOM 1454 O O . ASP A 1 190 ? 24.163 4.502 -6.493 1.00 96.50 190 ASP A O 1
ATOM 1458 N N . CYS A 1 191 ? 22.220 4.236 -7.587 1.00 96.06 191 CYS A N 1
ATOM 1459 C CA . CYS A 1 191 ? 22.503 5.042 -8.774 1.00 96.06 191 CYS A CA 1
ATOM 1460 C C . CYS A 1 191 ? 21.278 5.040 -9.689 1.00 96.06 191 CYS A C 1
ATOM 1462 O O . CYS A 1 191 ? 20.351 4.243 -9.521 1.00 96.06 191 CYS A O 1
ATOM 1464 N N . CYS A 1 192 ? 21.399 5.764 -10.802 1.00 96.12 192 CYS A N 1
ATOM 1465 C CA . CYS A 1 192 ? 20.657 5.455 -12.017 1.00 96.12 192 CYS A CA 1
ATOM 1466 C C . CYS A 1 192 ? 19.136 5.654 -11.893 1.00 96.12 192 CYS A C 1
ATOM 1468 O O . CYS A 1 192 ? 18.395 5.156 -12.743 1.00 96.12 192 CYS A O 1
ATOM 1470 N N . GLY A 1 193 ? 18.671 6.400 -10.887 1.00 96.00 193 GLY A N 1
ATOM 1471 C CA . GLY A 1 193 ? 17.261 6.690 -10.647 1.00 96.00 193 GLY A CA 1
ATOM 1472 C C . GLY A 1 193 ? 16.592 7.359 -11.848 1.00 96.00 193 GLY A C 1
ATOM 1473 O O . GLY A 1 193 ? 15.440 7.057 -12.161 1.00 96.00 193 GLY A O 1
ATOM 1474 N N . GLY A 1 194 ? 17.350 8.148 -12.617 1.00 96.56 194 GLY A N 1
ATOM 1475 C CA . GLY A 1 194 ? 16.887 8.774 -13.858 1.00 96.56 194 GLY A CA 1
ATOM 1476 C C . GLY A 1 194 ? 16.360 7.799 -14.925 1.00 96.56 194 GLY A C 1
ATOM 1477 O O . GLY A 1 194 ? 15.598 8.222 -15.794 1.00 96.56 194 GLY A O 1
ATOM 1478 N N . ARG A 1 195 ? 16.684 6.495 -14.854 1.00 96.31 195 ARG A N 1
ATOM 1479 C CA . ARG A 1 195 ? 16.131 5.466 -15.761 1.00 96.31 195 ARG A CA 1
ATOM 1480 C C . ARG A 1 195 ? 14.614 5.347 -15.676 1.00 96.31 195 ARG A C 1
ATOM 1482 O O . ARG A 1 195 ? 13.978 5.023 -16.675 1.00 96.31 195 ARG A O 1
ATOM 1489 N N . LEU A 1 196 ? 14.037 5.639 -14.509 1.00 97.31 1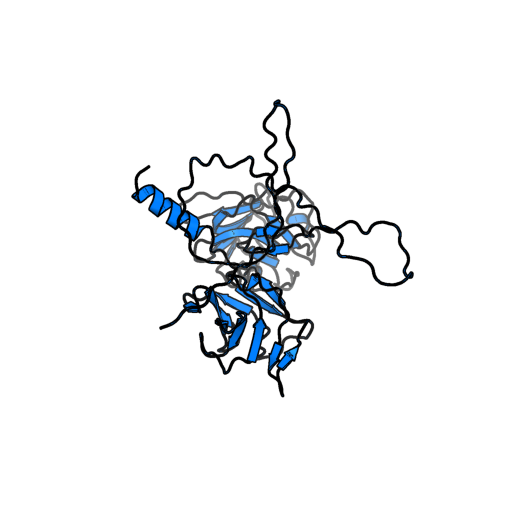96 LEU A N 1
ATOM 1490 C CA . LEU A 1 196 ? 12.596 5.560 -14.294 1.00 97.31 196 LEU A CA 1
ATOM 1491 C C . LEU A 1 196 ? 11.841 6.740 -14.944 1.00 97.31 196 LEU A C 1
ATOM 1493 O O . LEU A 1 196 ? 10.619 6.740 -14.965 1.00 97.31 196 LEU A O 1
ATOM 1497 N N . HIS A 1 197 ? 12.522 7.740 -15.520 1.00 96.44 197 HIS A N 1
ATOM 1498 C CA . HIS A 1 197 ? 11.869 8.846 -16.233 1.00 96.44 197 HIS A CA 1
ATOM 1499 C C . HIS A 1 197 ? 10.862 8.328 -17.276 1.00 96.44 197 HIS A C 1
ATOM 1501 O O . HIS A 1 197 ? 11.163 7.389 -18.013 1.00 96.44 197 HIS A O 1
ATOM 1507 N N . GLY A 1 198 ? 9.691 8.956 -17.407 1.00 96.06 198 GLY A N 1
ATOM 1508 C CA . GLY A 1 198 ? 8.704 8.604 -18.434 1.00 96.06 198 GLY A CA 1
ATOM 1509 C C . GLY A 1 198 ? 7.942 7.302 -18.189 1.00 96.06 198 GLY A C 1
ATOM 1510 O O . GLY A 1 198 ? 7.286 6.822 -19.114 1.00 96.06 198 GLY A O 1
ATOM 1511 N N . PHE A 1 199 ? 8.035 6.703 -16.997 1.00 98.19 199 PHE A N 1
ATOM 1512 C CA . PHE A 1 199 ? 7.249 5.513 -16.688 1.00 98.19 199 PHE A CA 1
ATOM 1513 C C . PHE A 1 199 ? 5.747 5.811 -16.695 1.00 98.19 199 PHE A C 1
ATOM 1515 O O . PHE A 1 199 ? 5.302 6.931 -16.425 1.00 98.19 199 PHE A O 1
ATOM 1522 N N . VAL A 1 200 ? 4.963 4.778 -16.989 1.00 98.19 200 VAL A N 1
ATOM 1523 C CA . VAL A 1 200 ? 3.502 4.805 -16.915 1.00 98.19 200 VAL A CA 1
ATOM 1524 C C . VAL A 1 200 ? 3.011 3.778 -15.911 1.00 98.19 200 VAL A C 1
ATOM 1526 O O . VAL A 1 200 ? 3.577 2.688 -15.802 1.00 98.19 200 VAL A O 1
ATOM 1529 N N . VAL A 1 201 ? 1.927 4.117 -15.216 1.00 98.38 201 VAL A N 1
ATOM 1530 C CA . VAL A 1 201 ? 1.158 3.177 -14.401 1.00 98.38 201 VAL A CA 1
ATOM 1531 C C . VAL A 1 201 ? -0.082 2.777 -15.184 1.00 98.38 201 VAL A C 1
ATOM 1533 O O . VAL A 1 201 ? -0.817 3.620 -15.701 1.00 98.38 201 VAL A O 1
ATOM 1536 N N . GLN A 1 202 ? -0.323 1.478 -15.291 1.00 97.94 202 GLN A N 1
ATOM 1537 C CA . GLN A 1 202 ? -1.489 0.923 -15.958 1.00 97.94 202 GLN A CA 1
ATOM 1538 C C . GLN A 1 202 ? -2.203 -0.053 -15.038 1.00 97.94 202 GLN A C 1
ATOM 1540 O O . GLN A 1 202 ? -1.579 -0.783 -14.272 1.00 97.94 202 GLN A O 1
ATOM 1545 N N . VAL A 1 203 ? -3.523 -0.100 -15.150 1.00 97.31 203 VAL A N 1
ATOM 1546 C CA . VAL A 1 203 ? -4.375 -0.985 -14.364 1.00 97.31 203 VAL A CA 1
ATOM 1547 C C . VAL A 1 203 ? -5.276 -1.802 -15.278 1.00 97.31 203 VAL A C 1
ATOM 1549 O O . VAL A 1 203 ? -5.712 -1.333 -16.336 1.00 97.31 203 VAL A O 1
ATOM 1552 N N . LYS A 1 204 ? -5.566 -3.039 -14.880 1.00 96.88 204 LYS A N 1
ATOM 1553 C CA . LYS A 1 204 ? -6.432 -3.941 -15.639 1.00 96.88 204 LYS A CA 1
ATOM 1554 C C . LYS A 1 204 ? -7.345 -4.741 -14.718 1.00 96.88 204 LYS A C 1
ATOM 1556 O O . LYS A 1 204 ? -6.907 -5.347 -13.743 1.00 96.88 204 LYS A O 1
ATOM 1561 N N . GLN A 1 205 ? -8.622 -4.758 -15.072 1.00 93.50 205 GLN A N 1
ATOM 1562 C CA . GLN A 1 205 ? -9.619 -5.670 -14.522 1.00 93.50 205 GLN A CA 1
ATOM 1563 C C . GLN A 1 205 ? -9.640 -6.967 -15.345 1.00 93.50 205 GLN A C 1
ATOM 1565 O O . GLN A 1 205 ? -9.318 -6.956 -16.537 1.00 93.50 205 GLN A O 1
ATOM 1570 N N . ASP A 1 206 ? -10.021 -8.082 -14.722 1.00 84.88 206 ASP A N 1
ATOM 1571 C CA . ASP A 1 206 ? -10.212 -9.355 -15.422 1.00 84.88 206 ASP A CA 1
ATOM 1572 C C . ASP A 1 206 ? -11.128 -9.190 -16.652 1.00 84.88 206 ASP A C 1
ATOM 1574 O O . ASP A 1 206 ? -12.176 -8.547 -16.589 1.00 84.88 206 ASP A O 1
ATOM 1578 N N . GLY A 1 207 ? -10.699 -9.729 -17.798 1.00 87.25 207 GLY A N 1
ATOM 1579 C CA . GLY A 1 207 ? -11.431 -9.638 -19.070 1.00 87.25 207 GLY A CA 1
ATOM 1580 C C . GLY A 1 207 ? -11.430 -8.264 -19.759 1.00 87.25 207 GLY A C 1
ATOM 1581 O O . GLY A 1 207 ? -12.034 -8.133 -20.819 1.00 87.25 207 GLY A O 1
ATOM 1582 N N . GLN A 1 208 ? -10.754 -7.252 -19.204 1.00 93.38 208 GLN A N 1
ATOM 1583 C CA . GLN A 1 208 ? -10.700 -5.891 -19.756 1.00 93.38 208 GLN A CA 1
ATOM 1584 C C . GLN A 1 208 ? -9.324 -5.547 -20.350 1.00 93.38 208 GLN A C 1
ATOM 1586 O O . GLN A 1 208 ? 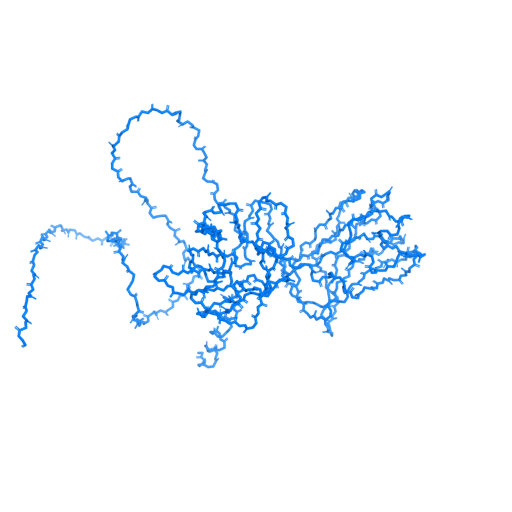-8.317 -6.220 -20.104 1.00 93.38 208 GLN A O 1
ATOM 1591 N N . SER A 1 209 ? -9.270 -4.466 -21.128 1.00 95.88 209 SER A N 1
ATOM 1592 C CA . SER A 1 209 ? -8.016 -3.882 -21.621 1.00 95.88 209 SER A CA 1
ATOM 1593 C C . SER A 1 209 ? -7.278 -3.103 -20.526 1.00 95.88 209 SER A C 1
ATOM 1595 O O . SER A 1 209 ? -7.880 -2.636 -19.557 1.00 95.88 209 SER A O 1
ATOM 1597 N N . TRP A 1 210 ? -5.965 -2.933 -20.696 1.00 96.50 210 TRP A N 1
ATOM 1598 C CA . TRP A 1 210 ? -5.161 -2.047 -19.851 1.00 96.50 210 TRP A CA 1
ATOM 1599 C C . TRP A 1 210 ? -5.605 -0.594 -20.009 1.00 96.50 210 TRP A C 1
ATOM 1601 O O . TRP A 1 210 ? -5.859 -0.132 -21.121 1.00 96.50 210 TRP A O 1
ATOM 1611 N N . ARG A 1 211 ? -5.671 0.132 -18.894 1.00 95.06 211 ARG A N 1
ATOM 1612 C CA . ARG A 1 211 ? -5.995 1.563 -18.846 1.00 95.06 211 ARG A CA 1
ATOM 1613 C C . ARG A 1 211 ? -4.908 2.290 -18.064 1.00 95.06 211 ARG A C 1
ATOM 1615 O O . ARG A 1 211 ? -4.390 1.729 -17.104 1.00 95.06 211 ARG A O 1
ATOM 1622 N N . ALA A 1 212 ? -4.561 3.510 -18.458 1.00 94.94 212 ALA A N 1
ATOM 1623 C CA . ALA A 1 212 ? -3.608 4.320 -17.703 1.00 94.94 212 ALA A CA 1
ATOM 1624 C C . ALA A 1 212 ? -4.221 4.775 -16.365 1.00 94.94 212 ALA A C 1
ATOM 1626 O O . ALA A 1 212 ? -5.378 5.192 -16.334 1.00 94.94 212 ALA A O 1
ATOM 1627 N N . CYS A 1 213 ? -3.439 4.699 -15.289 1.00 92.38 213 CYS A N 1
ATOM 1628 C CA . CYS A 1 213 ? -3.707 5.376 -14.023 1.00 92.38 213 CYS A CA 1
ATOM 1629 C C . CYS A 1 213 ? -2.821 6.626 -13.978 1.00 92.38 213 CYS A C 1
ATOM 1631 O O . CYS A 1 213 ? -1.595 6.519 -14.004 1.00 92.38 213 CYS A O 1
ATOM 1633 N N . GLY A 1 214 ? -3.448 7.803 -13.964 1.00 90.12 214 GLY A N 1
ATOM 1634 C CA . GLY A 1 214 ? -2.741 9.082 -14.013 1.00 90.12 214 GLY A CA 1
ATOM 1635 C C . GLY A 1 214 ? -2.065 9.356 -15.363 1.00 90.12 214 GLY A C 1
ATOM 1636 O O . GLY A 1 214 ? -2.365 8.729 -16.384 1.00 90.12 214 GLY A O 1
ATOM 1637 N N . THR A 1 215 ? -1.167 10.337 -15.372 1.00 91.12 215 THR A N 1
ATOM 1638 C CA . THR A 1 215 ? -0.342 10.691 -16.534 1.00 91.12 215 THR A CA 1
ATOM 1639 C C . THR A 1 215 ? 1.039 10.036 -16.446 1.00 91.12 215 THR A C 1
ATOM 1641 O O . THR A 1 215 ? 1.502 9.753 -15.340 1.00 91.12 215 THR A O 1
ATOM 1644 N N . PRO A 1 216 ? 1.739 9.829 -17.579 1.00 92.38 216 PRO A N 1
ATOM 1645 C CA . PRO A 1 216 ? 3.148 9.440 -17.560 1.00 92.38 216 PRO A CA 1
ATOM 1646 C C . PRO A 1 216 ? 3.976 10.385 -16.683 1.00 92.38 216 PRO A C 1
ATOM 1648 O O . PRO A 1 216 ? 3.759 11.599 -16.712 1.00 92.38 216 PRO A O 1
ATOM 1651 N N . TYR A 1 217 ? 4.933 9.848 -15.927 1.00 93.19 217 TYR A N 1
ATOM 1652 C CA . TYR A 1 217 ? 5.797 10.675 -15.087 1.00 93.19 217 TYR A CA 1
ATOM 1653 C C . TYR A 1 217 ? 6.775 11.481 -15.949 1.00 93.19 217 TYR A C 1
ATOM 1655 O O . TYR A 1 217 ? 7.618 10.908 -16.641 1.00 93.19 217 TYR A O 1
ATOM 1663 N N . SER A 1 218 ? 6.660 12.807 -15.922 1.00 91.19 218 SER A N 1
ATOM 1664 C CA . SER A 1 218 ? 7.371 13.710 -16.839 1.00 91.19 218 SER A CA 1
ATOM 1665 C C . SER A 1 218 ? 8.636 14.350 -16.268 1.00 91.19 218 SER A C 1
ATOM 1667 O O . SER A 1 218 ? 9.386 14.973 -17.013 1.00 91.19 218 SER A O 1
ATOM 1669 N N . GLU A 1 219 ? 8.867 14.252 -14.961 1.00 92.25 219 GLU A N 1
ATOM 1670 C CA . GLU A 1 219 ? 10.064 14.800 -14.317 1.00 92.25 219 GLU A CA 1
ATOM 1671 C C . GLU A 1 219 ? 11.209 13.781 -14.325 1.00 92.25 219 GLU A C 1
ATOM 1673 O O . GLU A 1 219 ? 10.988 12.584 -14.494 1.00 92.25 219 GLU A O 1
ATOM 1678 N N . THR A 1 220 ? 12.447 14.226 -14.111 1.00 90.12 220 THR A N 1
ATOM 1679 C CA . THR A 1 220 ? 13.582 13.311 -13.925 1.00 90.12 220 THR A CA 1
ATOM 1680 C C . THR A 1 220 ? 13.570 12.775 -12.491 1.00 90.12 220 THR A C 1
ATOM 1682 O O . THR A 1 220 ? 13.758 13.569 -11.569 1.00 90.12 220 THR A O 1
ATOM 1685 N N . PRO A 1 221 ? 13.380 11.460 -12.267 1.00 94.12 221 PRO A N 1
ATOM 1686 C CA . PRO A 1 221 ? 13.426 10.897 -10.926 1.00 94.12 221 PRO A CA 1
ATOM 1687 C C . PRO A 1 221 ? 14.807 11.053 -10.287 1.00 94.12 221 PRO A C 1
ATOM 1689 O O . PRO A 1 221 ? 15.824 10.764 -10.924 1.00 94.12 221 PRO A O 1
ATOM 1692 N N . GLY A 1 222 ? 14.834 11.432 -9.013 1.00 93.31 222 GLY A N 1
ATOM 1693 C CA . GLY A 1 222 ? 16.025 11.328 -8.177 1.00 93.31 222 GLY A CA 1
ATOM 1694 C C . GLY A 1 222 ? 16.324 9.883 -7.772 1.00 93.31 222 GLY A C 1
ATOM 1695 O O . GLY A 1 222 ? 15.446 9.010 -7.787 1.00 93.31 222 GLY A O 1
ATOM 1696 N N . ASP A 1 223 ? 17.570 9.644 -7.369 1.00 96.75 223 ASP A N 1
ATOM 1697 C CA . ASP A 1 223 ? 17.972 8.391 -6.733 1.00 96.75 223 ASP A CA 1
ATOM 1698 C C . ASP A 1 223 ? 17.195 8.218 -5.413 1.00 96.75 223 ASP A C 1
ATOM 1700 O O . ASP A 1 223 ? 17.152 9.117 -4.573 1.00 96.75 223 ASP A O 1
ATOM 1704 N N . GLY A 1 224 ? 16.524 7.076 -5.247 1.00 91.31 224 GLY A N 1
ATOM 1705 C CA . GLY A 1 224 ? 15.764 6.723 -4.045 1.00 91.31 224 GLY A CA 1
ATOM 1706 C C . GLY A 1 224 ? 14.456 7.499 -3.882 1.00 91.31 224 GLY A C 1
ATOM 1707 O O . GLY A 1 224 ? 13.805 7.392 -2.843 1.00 91.31 224 GLY A O 1
ATOM 1708 N N . GLN A 1 225 ? 14.057 8.291 -4.883 1.00 93.75 225 GLN A N 1
ATOM 1709 C CA . GLN A 1 225 ? 12.825 9.069 -4.820 1.00 93.75 225 GLN A CA 1
ATOM 1710 C C . GLN A 1 225 ? 11.604 8.143 -4.746 1.00 93.75 225 GLN A C 1
ATOM 1712 O O . GLN A 1 225 ? 11.466 7.205 -5.533 1.00 93.75 225 GLN A O 1
ATOM 1717 N N . SER A 1 226 ? 10.684 8.454 -3.833 1.00 92.94 226 SER A N 1
ATOM 1718 C CA . SER A 1 226 ? 9.343 7.876 -3.837 1.00 92.94 226 SER A CA 1
ATOM 1719 C C . SER A 1 226 ? 8.411 8.756 -4.666 1.00 92.94 226 SER A C 1
ATOM 1721 O O . SER A 1 226 ? 8.246 9.943 -4.379 1.00 92.94 226 SER A O 1
ATOM 1723 N N . ILE A 1 227 ? 7.829 8.185 -5.716 1.00 92.12 227 ILE A N 1
ATOM 1724 C CA . ILE A 1 227 ? 6.943 8.872 -6.655 1.00 92.12 227 ILE A CA 1
ATOM 1725 C C . ILE A 1 227 ? 5.532 8.347 -6.452 1.00 92.12 227 ILE A C 1
ATOM 1727 O O . ILE A 1 227 ? 5.307 7.142 -6.424 1.00 92.12 227 ILE A O 1
ATOM 1731 N N . THR A 1 228 ? 4.574 9.257 -6.322 1.00 91.38 228 THR A N 1
ATOM 1732 C CA . THR A 1 228 ? 3.161 8.916 -6.165 1.00 91.38 228 THR A CA 1
ATOM 1733 C C . THR A 1 228 ? 2.402 9.274 -7.436 1.00 91.38 228 THR A C 1
ATOM 1735 O O . THR A 1 228 ? 2.523 10.392 -7.928 1.00 91.38 228 THR A O 1
ATOM 1738 N N . VAL A 1 229 ? 1.635 8.320 -7.961 1.00 92.31 229 VAL A N 1
ATOM 1739 C CA . VAL A 1 229 ? 0.756 8.488 -9.119 1.00 92.31 229 VAL A CA 1
ATOM 1740 C C . VAL A 1 229 ? -0.683 8.281 -8.667 1.00 92.31 229 VAL A C 1
ATOM 1742 O O . VAL A 1 229 ? -1.067 7.175 -8.283 1.00 92.31 229 VAL A O 1
ATOM 1745 N N . ASP A 1 230 ? -1.471 9.348 -8.731 1.00 88.06 230 ASP A N 1
ATOM 1746 C CA . ASP A 1 230 ? -2.899 9.313 -8.428 1.00 88.06 230 ASP A CA 1
ATOM 1747 C C . ASP A 1 230 ? -3.692 8.882 -9.669 1.00 88.06 230 ASP A C 1
ATOM 1749 O O . ASP A 1 230 ? -3.521 9.421 -10.769 1.00 88.06 230 ASP A O 1
ATOM 1753 N N . CYS A 1 231 ? -4.597 7.920 -9.502 1.00 83.38 231 CYS A N 1
ATOM 1754 C CA . CYS A 1 231 ? -5.593 7.617 -10.516 1.00 83.38 231 CYS A CA 1
ATOM 1755 C C . CYS A 1 231 ? -6.682 8.702 -10.442 1.00 83.38 231 CYS A C 1
ATOM 1757 O O . CYS A 1 231 ? -7.265 8.920 -9.385 1.00 83.38 231 CYS A O 1
ATOM 1759 N N . VAL A 1 232 ? -6.973 9.383 -11.563 1.00 73.31 232 VAL A N 1
ATOM 1760 C CA . VAL A 1 232 ? -7.911 10.535 -11.637 1.00 73.31 232 VAL A CA 1
ATOM 1761 C C . VAL A 1 232 ? -9.241 10.272 -10.915 1.00 73.31 232 VAL A C 1
ATOM 1763 O O . VAL A 1 232 ? -9.808 11.162 -10.292 1.00 73.31 232 VAL A O 1
ATOM 1766 N N . THR A 1 233 ? -9.728 9.036 -11.004 1.00 70.81 233 THR A N 1
ATOM 1767 C CA . THR A 1 233 ? -10.809 8.486 -10.178 1.00 70.81 233 THR A CA 1
ATOM 1768 C C . THR A 1 233 ? -10.429 7.057 -9.785 1.00 70.81 233 THR A C 1
ATOM 1770 O O . THR A 1 233 ? -9.640 6.448 -10.517 1.00 70.81 233 THR A O 1
ATOM 1773 N N . PRO A 1 234 ? -10.966 6.492 -8.686 1.00 73.00 234 PRO A N 1
ATOM 1774 C CA . PRO A 1 234 ? -10.655 5.126 -8.288 1.00 73.00 234 PRO A CA 1
ATOM 1775 C C . PRO A 1 234 ? -11.017 4.142 -9.404 1.00 73.00 234 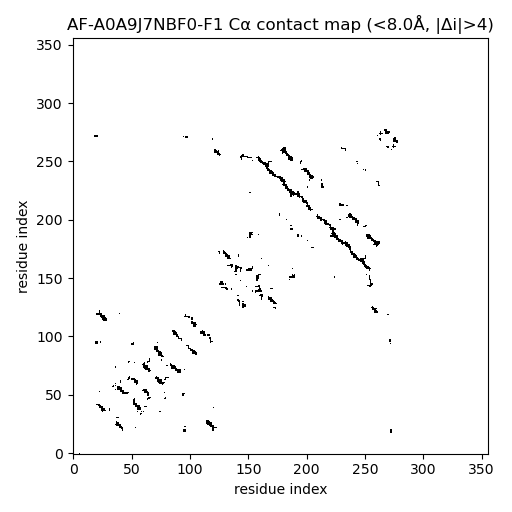PRO A C 1
ATOM 1777 O O . PRO A 1 234 ? -12.160 4.070 -9.858 1.00 73.00 234 PRO A O 1
ATOM 1780 N N . MET A 1 235 ? -10.029 3.388 -9.876 1.00 82.88 235 MET A N 1
ATOM 1781 C CA . MET A 1 235 ? -10.174 2.474 -11.003 1.00 82.88 235 MET A CA 1
ATOM 1782 C C . MET A 1 235 ? -10.257 1.040 -10.498 1.00 82.88 235 MET A C 1
ATOM 1784 O O . MET A 1 235 ? -9.276 0.494 -10.000 1.00 82.88 235 MET A O 1
ATOM 1788 N N . VAL A 1 236 ? -11.410 0.394 -10.679 1.00 83.69 236 VAL A N 1
ATOM 1789 C CA . VAL A 1 236 ? -11.560 -1.029 -10.343 1.00 83.69 236 VAL A CA 1
ATOM 1790 C C . VAL A 1 236 ? -10.625 -1.873 -11.216 1.00 83.69 236 VAL A C 1
ATOM 1792 O O . VAL A 1 236 ? -10.749 -1.861 -12.445 1.00 83.69 236 VAL A O 1
ATOM 1795 N N . ALA A 1 237 ? -9.682 -2.583 -10.595 1.00 92.75 237 ALA A N 1
ATOM 1796 C CA . ALA A 1 237 ? -8.693 -3.418 -11.273 1.00 92.75 237 ALA A CA 1
ATOM 1797 C C . ALA A 1 237 ? -8.087 -4.487 -10.350 1.00 92.75 237 ALA A C 1
ATOM 1799 O O . ALA A 1 237 ? -8.045 -4.325 -9.134 1.00 92.75 237 ALA A O 1
ATOM 1800 N N . ARG A 1 238 ? -7.592 -5.575 -10.948 1.00 94.88 238 ARG A N 1
ATOM 1801 C CA . ARG A 1 238 ? -6.859 -6.658 -10.273 1.00 94.88 238 ARG A CA 1
ATOM 1802 C C . ARG A 1 238 ? -5.358 -6.590 -10.524 1.00 94.88 238 ARG A C 1
ATOM 1804 O O . ARG A 1 238 ? -4.579 -6.999 -9.676 1.00 94.88 238 ARG A O 1
ATOM 1811 N N . TYR A 1 239 ? -4.951 -6.090 -11.683 1.00 98.50 239 TYR A N 1
ATOM 1812 C CA . TYR A 1 239 ? -3.548 -6.011 -12.064 1.00 98.50 239 TYR A CA 1
ATOM 1813 C C . TYR A 1 239 ? -3.086 -4.562 -12.099 1.00 98.50 239 TYR A C 1
ATOM 1815 O O . TYR A 1 239 ? -3.775 -3.716 -12.675 1.00 98.50 239 TYR A O 1
ATOM 1823 N N . VAL A 1 240 ? -1.899 -4.304 -11.552 1.00 98.56 240 VAL A N 1
ATOM 1824 C CA . VAL A 1 240 ? -1.177 -3.030 -11.684 1.00 98.56 240 VAL A CA 1
ATOM 1825 C C . VAL A 1 240 ? 0.133 -3.296 -12.397 1.00 98.56 240 VAL A C 1
ATOM 1827 O O . VAL A 1 240 ? 0.838 -4.239 -12.049 1.00 98.56 240 VAL A O 1
ATOM 1830 N N . ARG A 1 241 ? 0.455 -2.473 -13.393 1.00 98.69 241 ARG A N 1
ATOM 1831 C CA . ARG A 1 241 ? 1.678 -2.553 -14.185 1.00 98.69 241 ARG A CA 1
ATOM 1832 C C . ARG A 1 241 ? 2.398 -1.216 -14.188 1.00 98.69 241 ARG A C 1
ATOM 1834 O O . ARG A 1 241 ? 1.776 -0.180 -14.400 1.00 98.69 241 ARG A O 1
ATOM 1841 N N . ILE A 1 242 ? 3.713 -1.272 -14.032 1.00 98.75 242 ILE A N 1
ATOM 1842 C CA . ILE A 1 242 ? 4.630 -0.156 -14.250 1.00 98.75 242 ILE A CA 1
ATOM 1843 C C . ILE A 1 242 ? 5.460 -0.484 -15.484 1.00 98.75 242 ILE A C 1
ATOM 1845 O O . ILE A 1 242 ? 6.001 -1.584 -15.587 1.00 98.75 242 ILE A O 1
ATOM 1849 N N . GLN A 1 243 ? 5.535 0.442 -16.437 1.00 98.50 243 GLN A N 1
ATOM 1850 C CA . GLN A 1 243 ? 6.211 0.212 -17.714 1.00 98.50 243 GLN A CA 1
ATOM 1851 C C . GLN A 1 243 ? 6.973 1.453 -18.185 1.00 98.50 243 GLN A C 1
ATOM 1853 O O . GLN A 1 243 ? 6.533 2.576 -17.950 1.00 98.50 243 GLN A O 1
ATOM 1858 N N . LEU A 1 244 ? 8.085 1.246 -18.899 1.00 97.94 244 LEU A N 1
ATOM 1859 C CA . LEU A 1 244 ? 8.822 2.288 -19.627 1.00 97.94 244 LEU A CA 1
ATOM 1860 C C . LEU A 1 244 ? 8.536 2.186 -21.138 1.00 97.94 244 LEU A C 1
ATOM 1862 O O . LEU A 1 244 ? 9.316 1.571 -21.860 1.00 97.94 244 LEU A O 1
ATOM 1866 N N . PRO A 1 245 ? 7.416 2.729 -21.648 1.00 96.00 245 PRO A N 1
ATOM 1867 C CA . PRO A 1 245 ? 7.003 2.515 -23.033 1.00 96.00 245 PRO A CA 1
ATOM 1868 C C . PRO A 1 245 ? 7.970 3.163 -24.033 1.00 96.00 245 PRO A C 1
ATOM 1870 O O . PRO A 1 245 ? 8.381 4.309 -23.854 1.00 96.00 245 PRO A O 1
ATOM 1873 N N . GLY A 1 246 ? 8.297 2.438 -25.109 1.00 92.44 246 GLY A N 1
ATOM 1874 C CA . GLY A 1 246 ? 9.136 2.937 -26.207 1.00 92.44 246 GLY A CA 1
ATOM 1875 C C . GLY A 1 246 ? 10.581 3.252 -25.812 1.00 92.44 246 GLY A C 1
ATOM 1876 O O . GLY A 1 246 ? 11.238 4.051 -26.481 1.00 92.44 246 GLY A O 1
ATOM 1877 N N . LYS A 1 247 ? 11.063 2.679 -24.702 1.00 92.06 247 LYS A N 1
ATOM 1878 C CA . LYS A 1 247 ? 12.438 2.829 -24.223 1.00 92.06 247 LYS A CA 1
ATOM 1879 C C . LYS A 1 247 ? 13.128 1.476 -24.185 1.00 92.06 247 LYS A C 1
ATOM 1881 O O . LYS A 1 247 ? 12.644 0.559 -23.529 1.00 92.06 247 LYS A O 1
ATOM 1886 N N . SER A 1 248 ? 14.305 1.409 -24.803 1.00 94.81 248 SER A N 1
ATOM 1887 C CA . SER A 1 248 ? 15.246 0.305 -24.624 1.00 94.81 248 SER A CA 1
ATOM 1888 C C . SER A 1 248 ? 16.103 0.569 -23.385 1.00 94.81 248 SER A C 1
ATOM 1890 O O . SER A 1 248 ? 17.135 1.232 -23.475 1.00 94.81 248 SER A O 1
ATOM 1892 N N . GLU A 1 249 ? 15.659 0.098 -22.224 1.00 95.94 249 GLU A N 1
ATOM 1893 C CA . GLU A 1 249 ? 16.272 0.397 -20.922 1.00 95.94 249 GLU A CA 1
ATOM 1894 C C . GLU A 1 249 ? 16.065 -0.771 -19.940 1.00 95.94 249 GLU A C 1
ATOM 1896 O O . GLU A 1 249 ? 15.433 -1.776 -20.261 1.00 95.94 249 GLU A O 1
ATOM 1901 N N . ARG A 1 250 ? 16.629 -0.666 -18.734 1.00 97.94 250 ARG A N 1
ATOM 1902 C CA . ARG A 1 250 ? 16.313 -1.526 -17.589 1.00 97.94 250 ARG A CA 1
ATOM 1903 C C . ARG A 1 250 ? 15.269 -0.867 -16.693 1.00 97.94 250 ARG A C 1
ATOM 1905 O O . ARG A 1 250 ? 15.426 0.294 -16.318 1.00 97.94 250 ARG A O 1
ATOM 1912 N N . LEU A 1 251 ? 14.275 -1.634 -16.259 1.00 98.62 251 LEU A N 1
ATOM 1913 C CA . LEU A 1 251 ? 13.356 -1.223 -15.204 1.00 98.62 251 LEU A CA 1
ATOM 1914 C C . LEU A 1 251 ? 13.862 -1.741 -13.854 1.00 98.62 251 LEU A C 1
ATOM 1916 O O . LEU A 1 251 ? 14.149 -2.929 -13.716 1.00 98.62 251 LEU A O 1
ATOM 1920 N N . SER A 1 252 ? 13.965 -0.846 -12.871 1.00 98.25 252 SER A N 1
ATOM 1921 C CA . SER A 1 252 ? 14.241 -1.190 -11.475 1.00 98.25 252 SER A CA 1
ATOM 1922 C C . SER A 1 252 ? 13.284 -0.461 -10.549 1.00 98.25 252 SER A C 1
ATOM 1924 O O . SER A 1 252 ? 13.183 0.763 -10.611 1.00 98.25 252 SER A O 1
ATOM 1926 N N . LEU A 1 253 ? 12.618 -1.221 -9.691 1.00 98.75 253 LEU A N 1
ATOM 1927 C CA . LEU A 1 253 ? 11.645 -0.751 -8.710 1.00 98.75 253 LEU A CA 1
ATOM 1928 C C . LEU A 1 253 ? 12.000 -1.391 -7.377 1.00 98.75 253 LEU A C 1
ATOM 1930 O O . LEU A 1 253 ? 12.122 -2.616 -7.321 1.00 98.75 253 LEU A O 1
ATOM 1934 N N . CYS A 1 254 ? 12.197 -0.586 -6.342 1.00 98.38 254 CYS A N 1
ATOM 1935 C CA . CYS A 1 254 ? 12.543 -1.097 -5.019 1.00 98.38 254 CYS A CA 1
ATOM 1936 C C . CYS A 1 254 ? 11.305 -1.444 -4.214 1.00 98.38 254 CYS A C 1
ATOM 1938 O O . CYS A 1 254 ? 11.319 -2.407 -3.478 1.00 98.38 254 CYS A O 1
ATOM 1940 N N . GLU A 1 255 ? 10.219 -0.702 -4.414 1.00 98.44 255 GLU A N 1
ATOM 1941 C CA . GLU A 1 255 ? 8.943 -0.997 -3.780 1.00 98.44 255 GLU A CA 1
ATOM 1942 C C . GLU A 1 255 ? 7.802 -0.373 -4.591 1.00 98.44 255 GLU A C 1
ATOM 1944 O O . GLU A 1 255 ? 7.934 0.730 -5.129 1.00 98.44 255 GLU A O 1
ATOM 1949 N N . VAL A 1 256 ? 6.672 -1.065 -4.671 1.00 98.62 256 VAL A N 1
ATOM 1950 C CA . VAL A 1 256 ? 5.430 -0.608 -5.286 1.00 98.62 256 VAL A CA 1
ATOM 1951 C C . VAL A 1 256 ? 4.284 -0.841 -4.316 1.00 98.62 256 VAL A C 1
ATOM 1953 O O . VAL A 1 256 ? 3.912 -1.969 -3.998 1.00 98.62 256 VAL A O 1
ATOM 1956 N N . GLU A 1 257 ? 3.677 0.253 -3.882 1.00 95.62 257 GLU A N 1
ATOM 1957 C CA . GLU A 1 257 ? 2.542 0.235 -2.974 1.00 95.62 257 GLU A CA 1
ATOM 1958 C C . GLU A 1 257 ? 1.291 0.679 -3.723 1.00 95.62 257 GLU A C 1
ATOM 1960 O O . GLU A 1 257 ? 1.291 1.694 -4.421 1.00 95.62 257 GLU A O 1
ATOM 1965 N N . VAL A 1 258 ? 0.222 -0.099 -3.596 1.00 95.19 258 VAL A N 1
ATOM 1966 C CA . VAL A 1 258 ? -1.054 0.148 -4.269 1.00 95.19 258 VAL A CA 1
ATOM 1967 C C . VAL A 1 258 ? -2.095 0.440 -3.208 1.00 95.19 258 VAL A C 1
ATOM 1969 O O . VAL A 1 258 ? -2.275 -0.339 -2.276 1.00 95.19 258 VAL A O 1
ATOM 1972 N N . PHE A 1 259 ? -2.791 1.553 -3.373 1.00 86.94 259 PHE A N 1
ATOM 1973 C CA . PHE A 1 259 ? -3.718 2.095 -2.397 1.00 86.94 259 PHE A CA 1
ATOM 1974 C C . PHE A 1 259 ? -5.111 2.227 -3.011 1.00 86.94 259 PHE A C 1
ATOM 1976 O O . PHE A 1 259 ? -5.264 2.575 -4.187 1.00 86.94 259 PHE A O 1
ATOM 1983 N N . THR A 1 260 ? -6.142 1.919 -2.221 1.00 79.94 260 THR A N 1
ATOM 1984 C CA . THR A 1 260 ? -7.540 2.024 -2.668 1.00 79.94 260 THR A CA 1
ATOM 1985 C C . THR A 1 260 ? -8.131 3.416 -2.500 1.00 79.94 260 THR A C 1
ATOM 1987 O O . THR A 1 260 ? -9.231 3.683 -2.975 1.00 79.94 260 THR A O 1
ATOM 1990 N N . ASP A 1 261 ? -7.421 4.304 -1.812 1.00 72.12 261 ASP A N 1
ATOM 1991 C CA . ASP A 1 261 ? -7.784 5.706 -1.725 1.00 72.12 261 ASP A CA 1
ATOM 1992 C C . ASP A 1 261 ? -7.036 6.516 -2.790 1.00 72.12 261 ASP A C 1
ATOM 1994 O O . ASP A 1 261 ? -6.030 6.085 -3.355 1.00 72.12 261 ASP A O 1
ATOM 1998 N N . ILE A 1 262 ? -7.550 7.704 -3.093 1.00 58.34 262 ILE A N 1
ATOM 1999 C CA . ILE A 1 262 ? -6.840 8.677 -3.939 1.00 58.34 262 ILE A CA 1
ATOM 2000 C C . ILE A 1 262 ? -5.765 9.401 -3.106 1.00 58.34 262 ILE A C 1
ATOM 2002 O O . ILE A 1 262 ? -4.929 10.114 -3.653 1.00 58.34 262 ILE A O 1
ATOM 2006 N N . GLY A 1 263 ? -5.777 9.205 -1.781 1.00 55.00 263 GLY A N 1
ATOM 2007 C CA . GLY A 1 263 ? -5.078 9.985 -0.774 1.00 55.00 263 GLY A CA 1
ATOM 2008 C C . GLY A 1 263 ? -5.467 11.461 -0.799 1.00 55.00 263 GLY A C 1
ATOM 2009 O O . GLY A 1 263 ? -5.933 12.009 -1.797 1.00 55.00 263 GLY A O 1
ATOM 2010 N N . CYS A 1 264 ? -5.268 12.147 0.321 1.00 52.25 264 CYS A N 1
ATOM 2011 C CA . CYS A 1 264 ? -5.570 13.570 0.381 1.00 52.25 264 CYS A CA 1
ATOM 2012 C C . CYS A 1 264 ? -4.397 14.428 -0.088 1.00 52.25 264 CYS A C 1
ATOM 2014 O O . CYS A 1 264 ? -3.248 14.115 0.240 1.00 52.25 264 CYS A O 1
ATOM 2016 N N . PRO A 1 265 ? -4.652 15.517 -0.845 1.00 49.53 265 PRO A N 1
ATOM 2017 C CA . PRO A 1 265 ? -3.623 16.506 -1.128 1.00 49.53 265 PRO A CA 1
ATOM 2018 C C . PRO A 1 265 ? -3.006 17.029 0.175 1.00 49.53 265 PRO A C 1
ATOM 2020 O O . PRO A 1 265 ? -3.665 17.075 1.215 1.00 49.53 265 PRO A O 1
ATOM 2023 N N . THR A 1 266 ? -1.748 17.464 0.129 1.00 44.81 266 THR A N 1
ATOM 2024 C CA . THR A 1 266 ? -1.064 18.017 1.305 1.00 44.81 266 THR A CA 1
ATOM 2025 C C . THR A 1 266 ? -1.896 19.128 1.955 1.00 44.81 266 THR A C 1
ATOM 2027 O O . THR A 1 266 ? -2.300 20.087 1.294 1.00 44.81 266 THR A O 1
ATOM 2030 N N . GLY A 1 267 ? -2.149 18.997 3.261 1.00 44.53 267 GLY A N 1
ATOM 2031 C CA . GLY A 1 267 ? -2.968 19.937 4.028 1.00 44.53 267 GLY A CA 1
ATOM 2032 C C . GLY A 1 267 ? -4.474 19.664 3.995 1.00 44.53 267 GLY A C 1
ATOM 2033 O O . GLY A 1 267 ? -5.226 20.570 4.333 1.00 44.53 267 GLY A O 1
ATOM 2034 N N . TYR A 1 268 ? -4.907 18.466 3.590 1.00 60.19 268 TYR A N 1
ATOM 2035 C CA . TYR A 1 268 ? -6.280 17.958 3.695 1.00 60.19 268 TYR A CA 1
ATOM 2036 C C . TYR A 1 268 ? -6.331 16.780 4.690 1.00 60.19 268 TYR A C 1
ATOM 2038 O O . TYR A 1 268 ? -5.347 16.059 4.846 1.00 60.19 268 TYR A O 1
ATOM 2046 N N . ILE A 1 269 ? -7.470 16.586 5.356 1.00 50.25 269 ILE A N 1
ATOM 2047 C CA . ILE A 1 269 ? -7.774 15.459 6.251 1.00 50.25 269 ILE A CA 1
ATOM 2048 C C . ILE A 1 269 ? -8.722 14.475 5.550 1.00 50.25 269 ILE A C 1
ATOM 2050 O O . ILE A 1 269 ? -9.585 14.903 4.784 1.00 50.25 269 ILE A O 1
ATOM 2054 N N . VAL A 1 270 ? -8.559 13.171 5.793 1.00 50.78 270 VAL A N 1
ATOM 2055 C CA . VAL A 1 270 ? -9.494 12.128 5.328 1.00 50.78 270 VAL A CA 1
ATOM 2056 C C . VAL A 1 270 ? -10.643 12.028 6.332 1.00 50.78 270 VAL A C 1
ATOM 2058 O O . VAL A 1 270 ? -10.383 11.961 7.530 1.00 50.78 270 VAL A O 1
ATOM 2061 N N . HIS A 1 271 ? -11.886 11.990 5.860 1.00 47.03 271 HIS A N 1
ATOM 2062 C CA . HIS A 1 271 ? -13.072 11.691 6.666 1.00 47.03 271 HIS A CA 1
ATOM 2063 C C . HIS A 1 271 ? -14.048 10.862 5.817 1.00 47.03 271 HIS A C 1
ATOM 2065 O O . HIS A 1 271 ? -14.429 11.308 4.732 1.00 47.03 271 HIS A O 1
ATOM 2071 N N . GLY A 1 272 ? -14.414 9.648 6.250 1.00 46.06 272 GLY A N 1
ATOM 2072 C CA . GLY A 1 272 ? -15.291 8.756 5.473 1.00 46.06 272 GLY A CA 1
ATOM 2073 C C . GLY A 1 272 ? -14.764 8.494 4.055 1.00 46.06 272 GLY A C 1
ATOM 2074 O O . GLY A 1 272 ? -15.487 8.649 3.072 1.00 46.06 272 GLY A O 1
ATOM 2075 N N . GLY A 1 273 ? -13.449 8.278 3.924 1.00 45.88 273 GLY A N 1
ATOM 2076 C CA . GLY A 1 273 ? -12.774 8.077 2.633 1.00 45.88 273 GLY A CA 1
ATOM 2077 C C . GLY A 1 273 ? -12.681 9.312 1.718 1.00 45.88 273 GLY A C 1
ATOM 2078 O O . GLY A 1 273 ? -12.112 9.220 0.630 1.00 45.88 273 GLY A O 1
ATOM 2079 N N . THR A 1 274 ? -13.191 10.474 2.142 1.00 47.94 274 THR A N 1
ATOM 2080 C CA . THR A 1 274 ? -13.196 11.723 1.363 1.00 47.94 274 THR A CA 1
ATOM 2081 C C . THR A 1 274 ? -12.218 12.747 1.939 1.00 47.94 274 THR A C 1
ATOM 2083 O O . THR A 1 274 ? -12.010 12.823 3.147 1.00 47.94 274 THR A O 1
ATOM 2086 N N . CYS A 1 275 ? -11.608 13.562 1.077 1.00 54.69 275 CYS A N 1
ATOM 2087 C CA . CYS A 1 275 ? -10.611 14.555 1.471 1.00 54.69 275 CYS A CA 1
ATOM 2088 C C . CYS A 1 275 ? -11.210 15.936 1.725 1.00 54.69 275 CYS A C 1
ATOM 2090 O O . CYS A 1 275 ? -11.785 16.550 0.828 1.00 54.69 275 CYS A O 1
ATOM 2092 N N . TYR A 1 276 ? -10.977 16.474 2.919 1.00 50.34 276 TYR A N 1
ATOM 2093 C CA . TYR A 1 276 ? -11.455 17.784 3.352 1.00 50.34 276 TYR A CA 1
ATOM 2094 C C . TYR A 1 276 ? -10.287 18.710 3.649 1.00 50.34 276 TYR A C 1
ATOM 2096 O O . TYR A 1 276 ? -9.341 18.330 4.329 1.00 50.34 276 TYR A O 1
ATOM 2104 N N . LYS A 1 277 ? -10.349 19.957 3.185 1.00 56.78 277 LYS A N 1
ATOM 2105 C CA . LYS A 1 277 ? -9.367 20.969 3.579 1.00 56.78 277 LYS A CA 1
ATOM 2106 C C . LYS A 1 277 ? -9.773 21.532 4.948 1.00 56.78 277 LYS A C 1
ATOM 2108 O O . LYS A 1 277 ? -10.796 22.218 4.996 1.00 56.78 277 LYS A O 1
ATOM 2113 N N . PRO A 1 278 ? -9.032 21.294 6.048 1.00 57.00 278 PRO A N 1
ATOM 2114 C CA . PRO A 1 278 ? -9.294 21.966 7.310 1.00 57.00 278 PRO A CA 1
ATOM 2115 C C . PRO A 1 278 ? -9.251 23.480 7.094 1.00 57.00 278 PRO A C 1
ATOM 2117 O O . PRO A 1 278 ? -8.286 24.034 6.559 1.00 57.00 278 PRO A O 1
ATOM 2120 N N . TYR A 1 279 ? -10.331 24.157 7.480 1.00 55.91 279 TYR A N 1
ATOM 2121 C CA . TYR A 1 279 ? -10.410 25.605 7.396 1.00 55.91 279 TYR A CA 1
ATOM 2122 C C . TYR A 1 279 ? -9.463 26.210 8.434 1.00 55.91 279 TYR A C 1
ATOM 2124 O O . TYR A 1 279 ? -9.777 26.282 9.621 1.00 55.91 279 TYR A O 1
ATOM 2132 N N . THR A 1 280 ? -8.289 26.668 8.004 1.00 54.47 280 THR A N 1
ATOM 2133 C CA . THR A 1 280 ? -7.460 27.535 8.840 1.00 54.47 280 THR A CA 1
ATOM 2134 C C . THR A 1 280 ? -8.103 28.913 8.847 1.00 54.47 280 THR A C 1
ATOM 2136 O O . THR A 1 280 ? -7.949 29.679 7.892 1.00 54.47 280 THR A O 1
ATOM 2139 N N . ALA A 1 281 ? -8.845 29.234 9.909 1.00 44.94 281 ALA A N 1
ATOM 2140 C CA . ALA A 1 281 ? -9.258 30.610 10.145 1.00 44.94 281 ALA A CA 1
ATOM 2141 C C . ALA A 1 281 ? -7.995 31.492 10.115 1.00 44.94 281 ALA A C 1
ATOM 2143 O O . ALA A 1 281 ? -7.022 31.161 10.800 1.00 44.94 281 ALA A O 1
ATOM 2144 N N . PRO A 1 282 ? -7.961 32.585 9.330 1.00 39.50 282 PRO A N 1
ATOM 2145 C CA . PRO A 1 282 ? -6.818 33.480 9.339 1.00 39.50 282 PRO A CA 1
ATOM 2146 C C . PRO A 1 282 ? -6.578 33.945 10.773 1.00 39.50 282 PRO A C 1
ATOM 2148 O O . PRO A 1 282 ? -7.479 34.520 11.396 1.00 39.50 282 PRO A O 1
ATOM 2151 N N . LEU A 1 283 ? -5.373 33.711 11.300 1.00 43.22 283 LEU A N 1
ATOM 2152 C CA . LEU A 1 283 ? -4.921 34.420 12.489 1.00 43.22 283 LEU A CA 1
ATOM 2153 C C . LEU A 1 283 ? -4.994 35.901 12.138 1.00 43.22 283 LEU A C 1
ATOM 2155 O O . LEU A 1 283 ? -4.205 36.397 11.335 1.00 43.22 283 LEU A O 1
ATOM 2159 N N . ARG A 1 284 ? -5.998 36.597 12.681 1.00 40.88 284 ARG A N 1
ATOM 2160 C CA . ARG A 1 284 ? -6.104 38.043 12.519 1.00 40.88 284 ARG A CA 1
ATOM 2161 C C . ARG A 1 284 ? -4.789 38.646 13.016 1.00 40.88 284 ARG A C 1
ATOM 2163 O O . ARG A 1 284 ? -4.440 38.418 14.178 1.00 40.88 284 ARG A O 1
ATOM 2170 N N . PRO A 1 285 ? -4.060 39.408 12.187 1.00 41.94 285 PRO A N 1
ATOM 2171 C CA . PRO A 1 285 ? -2.919 40.157 12.672 1.00 41.94 285 PRO A CA 1
ATOM 2172 C C . PRO A 1 285 ? -3.435 41.171 13.694 1.00 41.94 285 PRO A C 1
ATOM 2174 O O . PRO A 1 285 ? -4.223 42.054 13.365 1.00 41.94 285 PRO A O 1
ATOM 2177 N N . GLY A 1 286 ? -3.009 41.015 14.945 1.00 43.69 286 GLY A N 1
ATOM 2178 C CA . GLY A 1 286 ? -3.249 41.985 16.005 1.00 43.69 286 GLY A CA 1
ATOM 2179 C C . GLY A 1 286 ? -4.435 41.665 16.912 1.00 43.69 286 GLY A C 1
ATOM 2180 O O . GLY A 1 286 ? -5.559 42.101 16.680 1.00 43.69 286 GLY A O 1
ATOM 2181 N N . ARG A 1 287 ? -4.135 41.019 18.039 1.00 37.59 287 ARG A N 1
ATOM 2182 C CA . ARG A 1 287 ? -4.355 41.608 19.369 1.00 37.59 287 ARG A CA 1
ATOM 2183 C C . ARG A 1 287 ? -3.511 40.843 20.379 1.00 37.59 287 ARG A C 1
ATOM 2185 O O . ARG A 1 287 ? -3.758 39.681 20.686 1.00 37.59 287 ARG A O 1
ATOM 2192 N N . THR A 1 288 ? -2.469 41.516 20.844 1.00 35.34 288 THR A N 1
ATOM 2193 C CA . THR A 1 288 ? -1.699 41.137 22.019 1.00 35.34 288 THR A CA 1
ATOM 2194 C C . THR A 1 288 ? -2.622 40.966 23.225 1.00 35.34 288 THR A C 1
ATOM 2196 O O . THR A 1 288 ? -3.650 41.627 23.371 1.00 35.34 288 THR A O 1
ATOM 2199 N N . ARG A 1 289 ? -2.237 40.009 24.062 1.00 35.81 289 ARG A N 1
ATOM 2200 C CA . ARG A 1 289 ? -2.894 39.581 25.295 1.00 35.81 289 ARG A CA 1
ATOM 2201 C C . ARG A 1 289 ? -3.097 40.757 26.266 1.00 35.81 289 ARG A C 1
ATOM 2203 O O . ARG A 1 289 ? -2.213 41.597 26.389 1.00 35.81 289 ARG A O 1
ATOM 2210 N N . LEU A 1 290 ? -4.190 40.659 27.032 1.00 36.19 290 LEU A N 1
ATOM 2211 C CA . LEU A 1 290 ? -4.570 41.394 28.255 1.00 36.19 290 LEU A CA 1
ATOM 2212 C C . LEU A 1 290 ? -5.417 42.661 28.064 1.00 36.19 290 LEU A C 1
ATOM 2214 O O . LEU A 1 290 ? -4.889 43.758 27.951 1.00 36.19 290 LEU A O 1
ATOM 2218 N N . GLN A 1 291 ? -6.741 42.501 28.195 1.00 31.33 291 GLN A N 1
ATOM 2219 C CA . GLN A 1 291 ? -7.559 43.320 29.100 1.00 31.33 291 GLN A CA 1
ATOM 2220 C C . GLN A 1 291 ? -8.923 42.650 29.373 1.00 31.33 291 GLN A C 1
ATOM 2222 O O . GLN A 1 291 ? -9.743 42.482 28.482 1.00 31.33 291 GLN A O 1
ATOM 2227 N N . HIS A 1 292 ? -9.092 42.237 30.632 1.00 29.78 292 HIS A N 1
ATOM 2228 C CA . HIS A 1 292 ? -10.314 42.167 31.443 1.00 29.78 292 HIS A CA 1
ATOM 2229 C C . HIS A 1 292 ? -11.664 41.708 30.845 1.00 29.78 292 HIS A C 1
ATOM 2231 O O . HIS A 1 292 ? -12.326 42.422 30.105 1.00 29.78 292 HIS A O 1
ATOM 2237 N N . ALA A 1 293 ? -12.121 40.579 31.401 1.00 31.52 293 ALA A N 1
ATOM 2238 C CA . ALA A 1 293 ? -13.399 40.390 32.101 1.00 31.52 293 ALA A CA 1
ATOM 2239 C C . ALA A 1 293 ? -14.733 40.704 31.387 1.00 31.52 293 ALA A C 1
ATOM 2241 O O . ALA A 1 293 ? -15.053 41.845 31.072 1.00 31.52 293 ALA A O 1
ATOM 2242 N N . ASN A 1 294 ? -15.576 39.663 31.347 1.00 35.91 294 ASN A N 1
ATOM 2243 C CA . ASN A 1 294 ? -17.041 39.692 31.324 1.00 35.91 294 ASN A CA 1
ATOM 2244 C C . ASN A 1 294 ? -17.700 40.687 30.358 1.00 35.91 294 ASN A C 1
ATOM 2246 O O . ASN A 1 294 ? -17.961 41.837 30.720 1.00 35.91 294 ASN A O 1
ATOM 2250 N N . ARG A 1 295 ? -18.150 40.182 29.200 1.00 29.81 295 ARG A N 1
ATOM 2251 C CA . ARG A 1 295 ? -19.439 40.578 28.607 1.00 29.81 295 ARG A CA 1
ATOM 2252 C C . ARG A 1 295 ? -19.855 39.653 27.452 1.00 29.81 295 ARG A C 1
ATOM 2254 O O . ARG A 1 295 ? -19.141 39.552 26.472 1.00 29.81 295 ARG A O 1
ATOM 2261 N N . ARG A 1 296 ? -21.043 39.055 27.631 1.00 30.23 296 ARG A N 1
ATOM 2262 C CA . ARG A 1 296 ? -22.058 38.572 26.664 1.00 30.23 296 ARG A CA 1
ATOM 2263 C C . ARG A 1 296 ? -21.616 37.707 25.476 1.00 30.23 296 ARG A C 1
ATOM 2265 O O . ARG A 1 296 ? -20.814 38.113 24.654 1.00 30.23 296 ARG A O 1
ATOM 2272 N N . ALA A 1 297 ? -22.308 36.571 25.349 1.00 32.47 297 ALA A N 1
ATOM 2273 C CA . ALA A 1 297 ? -22.433 35.768 24.140 1.00 32.47 297 ALA A CA 1
ATOM 2274 C C . ALA A 1 297 ? -22.571 36.652 22.887 1.00 32.47 297 ALA A C 1
ATOM 2276 O O . ALA A 1 297 ? -23.602 37.296 22.672 1.00 32.47 297 ALA A O 1
ATOM 2277 N N . GLU A 1 298 ? -21.515 36.699 22.080 1.00 30.89 298 GLU A N 1
ATOM 2278 C CA . GLU A 1 298 ? -21.556 37.296 20.754 1.00 30.89 298 GLU A CA 1
ATOM 2279 C C . GLU A 1 298 ? -22.152 36.274 19.779 1.00 30.89 298 GLU A C 1
ATOM 2281 O O . GLU A 1 298 ? -21.678 35.148 19.638 1.00 30.89 298 GLU A O 1
ATOM 2286 N N . ARG A 1 299 ? -23.257 36.692 19.155 1.00 27.31 299 ARG A N 1
ATOM 2287 C CA . ARG A 1 299 ? -23.962 36.041 18.046 1.00 27.31 299 ARG A CA 1
ATOM 2288 C C . ARG A 1 299 ? -22.990 35.586 16.955 1.00 27.31 299 ARG A C 1
ATOM 2290 O O . ARG A 1 299 ? -22.321 36.420 16.350 1.00 27.31 299 ARG A O 1
ATOM 2297 N N . TRP A 1 300 ? -23.028 34.302 16.616 1.00 27.77 300 TRP A N 1
ATOM 2298 C CA . TRP A 1 300 ? -22.511 33.806 15.343 1.00 27.77 300 TRP A CA 1
ATOM 2299 C C . TRP A 1 300 ? -23.572 34.022 14.250 1.00 27.77 300 TRP A C 1
ATOM 2301 O O . TRP A 1 300 ? -24.716 33.608 14.445 1.00 27.77 300 TRP A O 1
ATOM 2311 N N . PRO A 1 301 ? -23.258 34.672 13.116 1.00 27.34 301 PRO A N 1
ATOM 2312 C CA . PRO A 1 301 ? -24.147 34.675 11.963 1.00 27.34 301 PRO A CA 1
ATOM 2313 C C . PRO A 1 301 ? -24.094 33.308 11.267 1.00 27.34 301 PRO A C 1
ATOM 2315 O O . PRO A 1 301 ? -23.016 32.815 10.936 1.00 27.34 301 PRO A O 1
ATOM 2318 N N . CYS A 1 302 ? -25.257 32.702 11.020 1.00 27.44 302 CYS A N 1
ATOM 2319 C CA . CYS A 1 302 ? -25.387 31.612 10.057 1.00 27.44 302 CYS A CA 1
ATOM 2320 C C . CYS A 1 302 ? -24.988 32.153 8.675 1.00 27.44 302 CYS A C 1
ATOM 2322 O O . CYS A 1 302 ? -25.693 33.011 8.145 1.00 27.44 302 CYS A O 1
ATOM 2324 N N . HIS A 1 303 ? -23.881 31.684 8.099 1.00 32.69 303 HIS A N 1
ATOM 2325 C CA . HIS A 1 303 ? -23.580 31.922 6.689 1.00 32.69 303 HIS A CA 1
ATOM 2326 C C . HIS A 1 303 ? -23.902 30.674 5.861 1.00 32.69 303 HIS A C 1
ATOM 2328 O O . HIS A 1 303 ? -23.317 29.614 6.056 1.00 32.69 303 HIS A O 1
ATOM 2334 N N . ASP A 1 304 ? -24.910 30.859 5.008 1.00 28.66 304 ASP A N 1
ATOM 2335 C CA . ASP A 1 304 ? -25.217 30.251 3.711 1.00 28.66 304 ASP A CA 1
ATOM 2336 C C . ASP A 1 304 ? -24.570 28.899 3.363 1.00 28.66 304 ASP A C 1
ATOM 2338 O O . ASP A 1 304 ? -23.456 28.819 2.849 1.00 28.66 304 ASP A O 1
ATOM 2342 N N . ILE A 1 305 ? -25.358 27.831 3.524 1.00 29.61 305 ILE A N 1
ATOM 2343 C CA . ILE A 1 305 ? -25.232 26.624 2.701 1.00 29.61 305 ILE A CA 1
ATOM 2344 C C . ILE A 1 305 ? -25.924 26.934 1.368 1.00 29.61 305 ILE A C 1
ATOM 2346 O O . ILE A 1 305 ? -27.149 27.068 1.316 1.00 29.61 305 ILE A O 1
ATOM 2350 N N . ASP A 1 306 ? -25.153 27.056 0.292 1.00 27.69 306 ASP A N 1
ATOM 2351 C CA . ASP A 1 306 ? -25.682 27.191 -1.065 1.00 27.69 306 ASP A CA 1
ATOM 2352 C C . ASP A 1 306 ? -26.158 25.814 -1.573 1.00 27.69 306 ASP A C 1
ATOM 2354 O O . ASP A 1 306 ? -25.363 24.970 -1.982 1.00 27.69 306 ASP A O 1
ATOM 2358 N N . ILE A 1 307 ? -27.471 25.555 -1.500 1.00 30.42 307 ILE A N 1
ATOM 2359 C CA . ILE A 1 307 ? -28.124 24.325 -2.003 1.00 30.42 307 ILE A CA 1
ATOM 2360 C C . ILE A 1 307 ? -28.699 24.561 -3.416 1.00 30.42 307 ILE A C 1
ATOM 2362 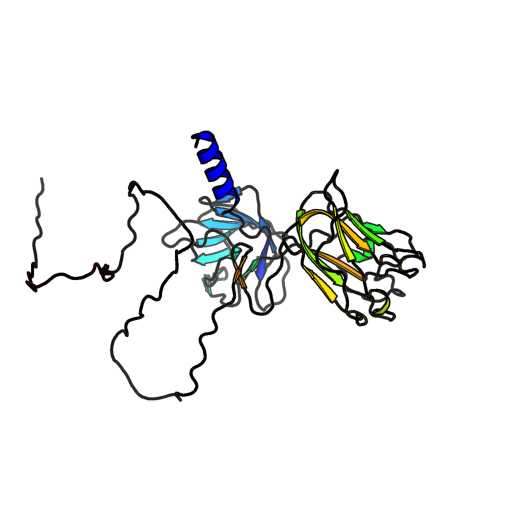O O . ILE A 1 307 ? -29.770 24.066 -3.768 1.00 30.42 307 ILE A O 1
ATOM 2366 N N . SER A 1 308 ? -28.022 25.332 -4.268 1.00 27.05 308 SER A N 1
ATOM 2367 C CA . SER A 1 308 ? -28.513 25.629 -5.625 1.00 27.05 308 SER A CA 1
ATOM 2368 C C . SER A 1 308 ? -28.318 24.514 -6.670 1.00 27.05 308 SER A C 1
ATOM 2370 O O . SER A 1 308 ? -28.569 24.750 -7.849 1.00 27.05 308 SER A O 1
ATOM 2372 N N . MET A 1 309 ? -27.971 23.276 -6.284 1.00 29.25 309 MET A N 1
ATOM 2373 C CA . MET A 1 309 ? -27.868 22.142 -7.230 1.00 29.25 309 MET A CA 1
ATOM 2374 C C . MET A 1 309 ? -28.913 21.027 -7.078 1.00 29.25 309 MET A C 1
ATOM 2376 O O . MET A 1 309 ? -28.873 20.058 -7.833 1.00 29.25 309 MET A O 1
ATOM 2380 N N . PHE A 1 310 ? -29.902 21.156 -6.191 1.00 28.42 310 PHE A N 1
ATOM 2381 C CA . PHE A 1 310 ? -30.910 20.107 -6.015 1.00 28.42 310 PHE A CA 1
ATOM 2382 C C . PHE A 1 310 ? -32.328 20.605 -6.304 1.00 28.42 310 PHE A C 1
ATOM 2384 O O . PHE A 1 310 ? -33.010 21.169 -5.449 1.00 28.42 310 PHE A O 1
ATOM 2391 N N . SER A 1 311 ? -32.814 20.351 -7.521 1.00 27.72 311 SER A N 1
ATOM 2392 C CA . SER A 1 311 ? -34.241 20.455 -7.821 1.00 27.72 311 SER A CA 1
ATOM 2393 C C . SER A 1 311 ? -34.978 19.270 -7.187 1.00 27.72 311 SER A C 1
ATOM 2395 O O . SER A 1 311 ? -35.056 18.196 -7.782 1.00 27.72 311 SER A O 1
ATOM 2397 N N . PHE A 1 312 ? -35.545 19.448 -5.993 1.00 31.02 312 PHE A N 1
ATOM 2398 C CA . PHE A 1 312 ? -36.484 18.478 -5.422 1.00 31.02 312 PHE A CA 1
ATOM 2399 C C . PHE A 1 312 ? -37.903 19.034 -5.397 1.00 31.02 312 PHE A C 1
ATOM 2401 O O . PHE A 1 312 ? -38.224 20.017 -4.729 1.00 31.02 312 PHE A O 1
ATOM 2408 N N . THR A 1 313 ? -38.780 18.356 -6.132 1.00 30.62 313 THR A N 1
ATOM 2409 C CA . THR A 1 313 ? -40.227 18.490 -6.017 1.00 30.62 313 THR A CA 1
ATOM 2410 C C . THR A 1 313 ? -40.700 17.777 -4.745 1.00 30.62 313 THR A C 1
ATOM 2412 O O . THR A 1 313 ? -40.579 16.567 -4.621 1.00 30.62 313 THR A O 1
ATOM 2415 N N . ARG A 1 314 ? -41.287 18.568 -3.837 1.00 27.97 314 ARG A N 1
ATOM 2416 C CA . ARG A 1 314 ? -42.325 18.226 -2.842 1.00 27.97 314 ARG A CA 1
ATOM 2417 C C . ARG A 1 314 ? -42.017 17.107 -1.823 1.00 27.97 314 ARG A C 1
ATOM 2419 O O . ARG A 1 314 ? -42.299 15.938 -2.048 1.00 27.97 314 ARG A O 1
ATOM 2426 N N . TRP A 1 315 ? -41.600 17.527 -0.627 1.00 27.12 315 TRP A N 1
ATOM 2427 C CA . TRP A 1 315 ? -41.573 16.711 0.593 1.00 27.12 315 TRP A CA 1
ATOM 2428 C C . TRP A 1 315 ? -42.979 16.534 1.196 1.00 27.12 315 TRP A C 1
ATOM 2430 O O . TRP A 1 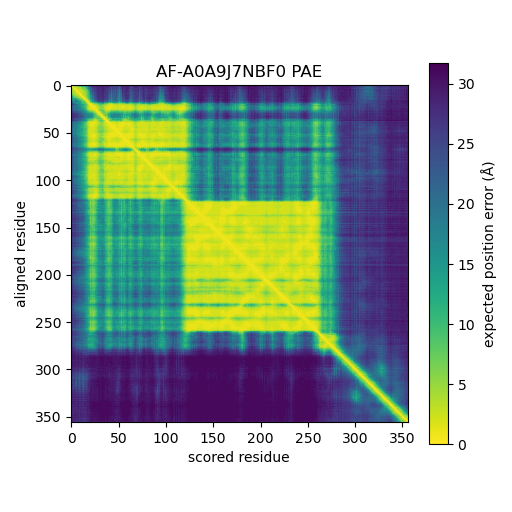315 ? -43.688 17.516 1.427 1.00 27.12 315 TRP A O 1
ATOM 2440 N N . GLN A 1 316 ? -43.362 15.285 1.481 1.00 26.75 316 GLN A N 1
ATOM 2441 C CA . GLN A 1 316 ? -44.382 14.937 2.475 1.00 26.75 316 GLN A CA 1
ATOM 2442 C C . GLN A 1 316 ? -43.673 14.567 3.785 1.00 26.75 316 GLN A C 1
ATOM 2444 O O . GLN A 1 316 ? -42.694 13.827 3.781 1.00 26.75 316 GLN A O 1
ATOM 2449 N N . PHE A 1 317 ? -44.169 15.125 4.888 1.00 26.20 317 PHE A N 1
ATOM 2450 C CA . PHE A 1 317 ? -43.702 14.890 6.251 1.00 26.20 317 PHE A CA 1
ATOM 2451 C C . PHE A 1 317 ? -44.021 13.462 6.711 1.00 26.20 317 PHE A C 1
ATOM 2453 O O . PHE A 1 317 ? -45.183 13.063 6.682 1.00 26.20 317 PHE A O 1
ATOM 2460 N N . LEU A 1 318 ? -43.023 12.761 7.249 1.00 25.05 318 LEU A N 1
ATOM 2461 C CA . LEU A 1 318 ? -43.207 11.798 8.333 1.00 25.05 318 LEU A CA 1
ATOM 2462 C C . LEU A 1 318 ? -42.182 12.134 9.420 1.00 25.05 318 LEU A C 1
ATOM 2464 O O . LEU A 1 318 ? -40.974 12.079 9.213 1.00 25.05 318 LEU A O 1
ATOM 2468 N N . SER A 1 319 ? -42.709 12.596 10.546 1.00 27.92 319 SER A N 1
ATOM 2469 C CA . SER A 1 319 ? -41.999 12.999 11.752 1.00 27.92 319 SER A CA 1
ATOM 2470 C C . SER A 1 319 ? -41.802 11.804 12.676 1.00 27.92 319 SER A C 1
ATOM 2472 O O . SER A 1 319 ? -42.806 11.197 13.025 1.00 27.92 319 SER A O 1
ATOM 2474 N N . THR A 1 320 ? -40.576 11.562 13.146 1.00 25.19 320 THR A N 1
ATOM 2475 C CA . THR A 1 320 ? -40.270 11.128 14.527 1.00 25.19 320 THR A CA 1
ATOM 2476 C C . THR A 1 320 ? -38.752 11.115 14.745 1.00 25.19 320 THR A C 1
ATOM 2478 O O . THR A 1 320 ? -38.095 10.136 14.418 1.00 25.19 320 THR A O 1
ATOM 2481 N N . SER A 1 321 ? -38.188 12.186 15.300 1.00 27.36 321 SER A N 1
ATOM 2482 C CA . SER A 1 321 ? -37.405 12.139 16.546 1.00 27.36 321 SER A CA 1
ATOM 2483 C C . SER A 1 321 ? -36.933 13.553 16.898 1.00 27.36 321 SER A C 1
ATOM 2485 O O . SER A 1 321 ? -36.549 14.362 16.056 1.00 27.36 321 SER A O 1
ATOM 2487 N N . SER A 1 322 ? -37.102 13.885 18.166 1.00 27.62 322 SER A N 1
ATOM 2488 C CA . SER A 1 322 ? -36.913 15.195 18.769 1.00 27.62 322 SER A CA 1
ATOM 2489 C C . SER A 1 322 ? -35.470 15.368 19.238 1.00 27.62 322 SER A C 1
ATOM 2491 O O . SER A 1 322 ? -35.072 14.746 20.220 1.00 27.62 322 SER A O 1
ATOM 2493 N N . ALA A 1 323 ? -34.719 16.254 18.585 1.00 26.11 323 ALA A N 1
ATOM 2494 C CA . ALA A 1 323 ? -33.532 16.889 19.157 1.00 26.11 323 ALA A CA 1
ATOM 2495 C C . ALA A 1 323 ? -33.915 18.295 19.669 1.00 26.11 323 ALA A C 1
ATOM 2497 O O . ALA A 1 323 ? -34.762 18.948 19.048 1.00 26.11 323 ALA A O 1
ATOM 2498 N N . PRO A 1 324 ? -33.345 18.786 20.786 1.00 27.16 324 PRO A N 1
ATOM 2499 C CA . PRO A 1 324 ? -33.698 20.091 21.331 1.00 27.16 324 PRO A CA 1
ATOM 2500 C C . PRO A 1 324 ? -33.141 21.195 20.426 1.00 27.16 324 PRO A C 1
ATOM 2502 O O . PRO A 1 324 ? -31.948 21.489 20.421 1.00 27.16 324 PRO A O 1
ATOM 2505 N N . ILE A 1 325 ? -34.021 21.811 19.638 1.00 30.98 325 ILE A N 1
ATOM 2506 C CA . ILE A 1 325 ? -33.705 23.010 18.862 1.00 30.98 325 ILE A CA 1
ATOM 2507 C C . ILE A 1 325 ? -33.683 24.186 19.839 1.00 30.98 325 ILE A C 1
ATOM 2509 O O . ILE A 1 325 ? -34.723 24.597 20.353 1.00 30.98 325 ILE A O 1
ATOM 2513 N N . GLY A 1 326 ? -32.492 24.736 20.082 1.00 26.00 326 GLY A N 1
ATOM 2514 C CA . GLY A 1 326 ? -32.344 26.064 20.663 1.00 26.00 326 GLY A CA 1
ATOM 2515 C C . GLY A 1 326 ? -33.096 27.080 19.802 1.00 26.00 326 GLY A C 1
ATOM 2516 O O . GLY A 1 326 ? -32.841 27.223 18.606 1.00 26.00 326 GLY A O 1
ATOM 2517 N N . SER A 1 327 ? -34.071 27.745 20.406 1.00 35.00 327 SER A N 1
ATOM 2518 C CA . SER A 1 327 ? -34.939 28.737 19.786 1.00 35.00 327 SER A CA 1
ATOM 2519 C C . SER A 1 327 ? -34.164 30.000 19.396 1.00 35.00 327 SER A C 1
ATOM 2521 O O . SER A 1 327 ? -33.932 30.843 20.255 1.00 35.00 327 SER A O 1
ATOM 2523 N N . ASP A 1 328 ? -33.766 30.138 18.129 1.00 31.05 328 ASP A N 1
ATOM 2524 C CA . ASP A 1 328 ? -33.926 31.382 17.349 1.00 31.05 328 ASP A CA 1
ATOM 2525 C C . ASP A 1 328 ? -33.386 31.209 15.917 1.00 31.05 328 ASP A C 1
ATOM 2527 O O . ASP A 1 328 ? -32.220 31.452 15.617 1.00 31.05 328 ASP A O 1
ATOM 2531 N N . CYS A 1 329 ? -34.254 30.792 14.998 1.00 25.09 329 CYS A N 1
ATOM 2532 C CA . CYS A 1 329 ? -34.037 30.915 13.555 1.00 25.09 329 CYS A CA 1
ATOM 2533 C C . CYS A 1 329 ? -35.370 31.304 12.910 1.00 25.09 329 CYS A C 1
ATOM 2535 O O . CYS A 1 329 ? -36.113 30.471 12.391 1.00 25.09 329 CYS A O 1
ATOM 2537 N N . THR A 1 330 ? -35.716 32.588 12.980 1.00 29.42 330 THR A N 1
ATOM 2538 C CA . THR A 1 330 ? -36.868 33.137 12.260 1.00 29.42 330 THR A CA 1
ATOM 2539 C C . THR A 1 330 ? -36.528 33.272 10.771 1.00 29.42 330 THR A C 1
ATOM 2541 O O . THR A 1 330 ? -35.673 34.058 10.367 1.00 29.42 330 THR A O 1
ATOM 2544 N N . LYS A 1 331 ? -37.214 32.493 9.923 1.00 27.56 331 LYS A N 1
ATOM 2545 C CA . LYS A 1 331 ? -37.190 32.639 8.457 1.00 27.56 331 LYS A CA 1
ATOM 2546 C C . LYS A 1 331 ? -37.684 34.036 8.070 1.00 27.56 331 LYS A C 1
ATOM 2548 O O . LYS A 1 331 ? -38.866 34.330 8.221 1.00 27.56 331 LYS A O 1
ATOM 2553 N N . THR A 1 332 ? -36.827 34.867 7.482 1.00 25.39 332 THR A N 1
ATOM 2554 C CA . THR A 1 332 ? -37.267 36.052 6.729 1.00 25.39 332 THR A CA 1
ATOM 2555 C C . THR A 1 332 ? -37.313 35.723 5.240 1.00 25.39 332 THR A C 1
ATOM 2557 O O . THR A 1 332 ? -36.337 35.848 4.510 1.00 25.39 332 THR A O 1
ATOM 2560 N N . THR A 1 333 ? -38.480 35.306 4.752 1.00 27.72 333 THR A N 1
ATOM 2561 C CA . THR A 1 333 ? -38.761 35.302 3.311 1.00 27.72 333 THR A CA 1
ATOM 2562 C C . THR A 1 333 ? -39.023 36.736 2.850 1.00 27.72 333 THR A C 1
ATOM 2564 O O . THR A 1 333 ? -40.105 37.273 3.088 1.00 27.72 333 THR A O 1
ATOM 2567 N N . LYS A 1 334 ? -38.067 37.363 2.154 1.00 26.47 334 LYS A N 1
ATOM 2568 C CA . LYS A 1 334 ? -38.346 38.555 1.335 1.00 26.47 334 LYS A CA 1
ATOM 2569 C C . LYS A 1 334 ? -39.203 38.136 0.132 1.00 26.47 334 LYS A C 1
ATOM 2571 O O . LYS A 1 334 ? -38.679 37.672 -0.874 1.00 26.47 334 LYS A O 1
ATOM 2576 N N . ARG A 1 335 ? -40.525 38.311 0.225 1.00 29.03 335 ARG A N 1
ATOM 2577 C CA . ARG A 1 335 ? -41.387 38.524 -0.952 1.00 29.03 335 ARG A CA 1
ATOM 2578 C C . ARG A 1 335 ? -41.574 40.027 -1.143 1.00 29.03 335 ARG A C 1
ATOM 2580 O O . ARG A 1 335 ? -41.676 40.769 -0.171 1.00 29.03 335 ARG A O 1
ATOM 2587 N N . GLY A 1 336 ? -41.535 40.457 -2.400 1.00 27.34 336 GLY A N 1
ATOM 2588 C CA . GLY A 1 336 ? -41.561 41.860 -2.798 1.00 27.34 336 GLY A CA 1
ATOM 2589 C C . GLY A 1 336 ? -42.805 42.631 -2.349 1.00 27.34 336 GLY A C 1
ATOM 2590 O O . GLY A 1 336 ? -43.867 42.061 -2.126 1.00 27.34 336 GLY A O 1
ATOM 2591 N N . SER A 1 337 ? -42.608 43.950 -2.254 1.00 30.47 337 SER A N 1
ATOM 2592 C CA . SER A 1 337 ? -43.595 45.033 -2.380 1.00 30.47 337 SER A CA 1
ATOM 2593 C C . SER A 1 337 ? -44.980 44.821 -1.746 1.00 30.47 337 SER A C 1
ATOM 2595 O O . SER A 1 337 ? -45.878 44.260 -2.369 1.00 30.47 337 SER A O 1
ATOM 2597 N N . GLY A 1 338 ? -45.210 45.405 -0.568 1.00 27.77 338 GLY A N 1
ATOM 2598 C CA . GLY A 1 338 ? -46.561 45.562 -0.020 1.00 27.77 338 GLY A CA 1
ATOM 2599 C C . GLY A 1 338 ? -46.571 46.134 1.398 1.00 27.77 338 GLY A C 1
ATOM 2600 O O . GLY A 1 338 ? -45.812 45.697 2.247 1.00 27.77 338 GLY A O 1
ATOM 2601 N N . LYS A 1 339 ? -47.402 47.151 1.624 1.00 27.62 339 LYS A N 1
ATOM 2602 C CA . LYS A 1 339 ? -47.497 48.030 2.803 1.00 27.62 339 LYS A CA 1
ATOM 2603 C C . LYS A 1 339 ? -47.794 47.345 4.165 1.00 27.62 339 LYS A C 1
ATOM 2605 O O . LYS A 1 339 ? -48.592 46.422 4.237 1.00 27.62 339 LYS A O 1
ATOM 2610 N N . THR A 1 340 ? -47.275 47.997 5.220 1.00 29.05 340 THR A N 1
ATOM 2611 C CA . THR A 1 340 ? -47.840 48.253 6.578 1.00 29.05 340 THR A CA 1
ATOM 2612 C C . THR A 1 340 ? -48.101 47.126 7.591 1.00 29.05 340 THR A C 1
ATOM 2614 O O . THR A 1 340 ? -48.893 46.228 7.342 1.00 29.05 340 THR A O 1
ATOM 2617 N N . GLY A 1 341 ? -47.612 47.354 8.825 1.00 26.44 341 GLY A N 1
ATOM 2618 C CA . GLY A 1 341 ? -48.331 47.039 10.074 1.00 26.44 341 GLY A CA 1
ATOM 2619 C C . GLY A 1 341 ? -47.551 46.228 11.116 1.00 26.44 341 GLY A C 1
ATOM 2620 O O . GLY A 1 341 ? -47.498 45.010 11.021 1.00 26.44 341 GLY A O 1
ATOM 2621 N N . ILE A 1 342 ? -47.010 46.883 12.152 1.00 26.41 342 ILE A N 1
ATOM 2622 C CA . ILE A 1 342 ? -46.528 46.220 13.378 1.00 26.41 342 ILE A CA 1
ATOM 2623 C C . ILE A 1 342 ? -47.706 46.132 14.359 1.00 26.41 342 ILE A C 1
ATOM 2625 O O . ILE A 1 342 ? -48.286 47.159 14.712 1.00 26.41 342 ILE A O 1
ATOM 2629 N N . ARG A 1 343 ? -48.042 44.925 14.826 1.00 26.50 343 ARG A N 1
ATOM 2630 C CA . ARG A 1 343 ? -48.782 44.706 16.078 1.00 26.50 343 ARG A CA 1
ATOM 2631 C C . ARG A 1 343 ? -48.069 43.632 16.893 1.00 26.50 343 ARG A C 1
ATOM 2633 O O . ARG A 1 343 ? -47.878 42.519 16.418 1.00 26.50 343 ARG A O 1
ATOM 2640 N N . SER A 1 344 ? -47.672 44.006 18.100 1.00 25.88 344 SER A N 1
ATOM 2641 C CA . SER A 1 344 ? -47.155 43.147 19.161 1.00 25.88 344 SER A CA 1
ATOM 2642 C C . SER A 1 344 ? -48.306 42.450 19.890 1.00 25.88 344 SER A C 1
ATOM 2644 O O . SER A 1 344 ? -49.336 43.072 20.150 1.00 25.88 344 SER A O 1
ATOM 2646 N N . VAL A 1 345 ? -48.121 41.174 20.235 1.00 27.47 345 VAL A N 1
ATOM 2647 C CA . VAL A 1 345 ? -48.941 40.457 21.221 1.00 27.47 345 VAL A CA 1
ATOM 2648 C C . VAL A 1 345 ? -48.001 39.588 22.058 1.00 27.47 345 VAL A C 1
ATOM 2650 O O . VAL A 1 345 ? -47.412 38.643 21.539 1.00 27.47 345 VAL A O 1
ATOM 2653 N N . ASP A 1 346 ? -47.852 39.950 23.331 1.00 29.28 346 ASP A N 1
ATOM 2654 C CA . ASP A 1 346 ? -47.255 39.126 24.385 1.00 29.28 346 ASP A CA 1
ATOM 2655 C C . ASP A 1 346 ? -48.275 38.087 24.856 1.00 29.28 346 ASP A C 1
ATOM 2657 O O . ASP A 1 346 ? -49.429 38.441 25.100 1.00 29.28 346 ASP A O 1
ATOM 2661 N N . ILE A 1 347 ? -47.856 36.833 25.058 1.00 29.64 347 ILE A N 1
ATOM 2662 C CA . ILE A 1 347 ? -48.604 35.881 25.891 1.00 29.64 347 ILE A CA 1
ATOM 2663 C C . ILE A 1 347 ? -47.615 35.071 26.730 1.00 29.64 347 ILE A C 1
ATOM 2665 O O . ILE A 1 347 ? -46.776 34.341 26.208 1.00 29.64 347 ILE A O 1
ATOM 2669 N N . ASN A 1 348 ? -47.749 35.225 28.045 1.00 28.19 348 ASN A N 1
ATOM 2670 C CA . ASN A 1 348 ? -47.057 34.483 29.085 1.00 28.19 348 ASN A CA 1
ATOM 2671 C C . ASN A 1 348 ? -48.077 33.572 29.797 1.00 28.19 348 ASN A C 1
ATOM 2673 O O . ASN A 1 348 ? -49.222 33.978 29.988 1.00 28.19 348 ASN A O 1
ATOM 2677 N N . SER A 1 349 ? -47.601 32.415 30.270 1.00 31.88 349 SER A N 1
ATOM 2678 C CA . SER A 1 349 ? -48.180 31.502 31.282 1.00 31.88 349 SER A CA 1
ATOM 2679 C C . SER A 1 349 ? -49.474 30.719 30.981 1.00 31.88 349 SER A C 1
ATOM 2681 O O . SER A 1 349 ? -50.480 31.276 30.555 1.00 31.88 349 SER A O 1
ATOM 2683 N N . GLY A 1 350 ? -49.456 29.421 31.319 1.00 27.41 350 GLY A N 1
ATOM 2684 C CA . GLY A 1 350 ? -50.653 28.583 31.437 1.00 27.41 350 GLY A CA 1
ATOM 2685 C C . GLY A 1 350 ? -50.357 27.080 31.478 1.00 27.41 350 GLY A C 1
ATOM 2686 O O . GLY A 1 350 ? -50.372 26.422 30.445 1.00 27.41 350 GLY A O 1
ATOM 2687 N N . GLU A 1 351 ? -50.093 26.554 32.673 1.00 34.03 351 GLU A N 1
ATOM 2688 C CA . GLU A 1 351 ? -50.190 25.127 33.032 1.00 34.03 351 GLU A CA 1
ATOM 2689 C C . GLU A 1 351 ? -51.655 24.646 32.904 1.00 34.03 351 GLU A C 1
ATOM 2691 O O . GLU A 1 351 ? -52.572 25.472 32.988 1.00 34.03 351 GLU A O 1
ATOM 2696 N N . PRO A 1 352 ? -51.910 23.336 32.729 1.00 34.19 352 PRO A N 1
ATOM 2697 C CA . PRO A 1 352 ? -52.828 22.736 33.695 1.00 34.19 352 PRO A CA 1
ATOM 2698 C C . PRO A 1 352 ? -52.471 21.306 34.126 1.00 34.19 352 PRO A C 1
ATOM 2700 O O . PRO A 1 352 ? -52.088 20.443 33.336 1.00 34.19 352 PRO A O 1
ATOM 2703 N N . ASP A 1 353 ? -52.697 21.105 35.419 1.00 30.39 353 ASP A N 1
ATOM 2704 C CA . ASP A 1 353 ? -52.918 19.849 36.127 1.00 30.39 353 ASP A CA 1
ATOM 2705 C C . ASP A 1 353 ? -54.203 19.142 35.636 1.00 30.39 353 ASP A C 1
ATOM 2707 O O . ASP A 1 353 ? -55.073 19.785 35.045 1.00 30.39 353 ASP A O 1
ATOM 2711 N N . ILE A 1 354 ? -54.304 17.835 35.905 1.00 29.34 354 ILE A N 1
ATOM 2712 C CA . ILE A 1 354 ? -55.493 17.064 36.335 1.00 29.34 354 ILE A CA 1
ATOM 2713 C C . ILE A 1 354 ? -55.241 15.560 36.083 1.00 29.34 354 ILE A C 1
ATOM 2715 O O . ILE A 1 354 ? -55.204 15.073 34.951 1.00 29.34 354 ILE A O 1
ATOM 2719 N N . ARG A 1 355 ? -55.141 14.821 37.192 1.00 31.36 355 ARG A N 1
ATOM 2720 C CA . ARG A 1 355 ? -55.597 13.426 37.382 1.00 31.36 355 ARG A CA 1
ATOM 2721 C C . ARG A 1 355 ? -56.896 13.463 38.216 1.00 31.36 355 ARG A C 1
ATOM 2723 O O . ARG A 1 355 ? -57.118 14.489 38.863 1.00 31.36 355 ARG A O 1
ATOM 2730 N N . PRO A 1 356 ? -57.721 12.398 38.303 1.00 40.09 356 PRO A N 1
ATOM 2731 C CA . PRO A 1 356 ? -57.467 10.977 38.010 1.00 40.09 356 PRO A CA 1
ATOM 2732 C C . PRO A 1 356 ? -58.070 10.445 36.712 1.00 40.09 356 PRO A C 1
ATOM 2734 O O . PRO A 1 356 ? -59.157 10.919 36.314 1.00 40.09 356 PRO A O 1
#

Organism: Branchiostoma floridae (NCBI:txid7739)

InterPro domains:
  IPR000421 Coagulation factor 5/8, C-terminal domain [PS50022] (111-261)
  IPR006585 Fucolectin tachylectin-4 pentraxin-1 [SM00607] (122-267)
  IPR008979 Galactose-binding-like domain superfamily [SSF49785] (119-261)
  IPR051941 Blood Group Antigen-Binding Lectin [PTHR45713] (90-296)

Nearest PDB structures (foldseek):
  4gwj-assembly1_A  TM=8.939E-01  e=4.186E-14  Streptococcus mitis
  1k12-assembly1_A  TM=9.058E-01  e=8.603E-14  Anguilla anguilla
  3lek-assembly1_A  TM=8.976E-01  e=1.340E-13  Streptococcus mitis
  2j1r-assembly1_A  TM=8.929E-01  e=1.163E-12  Streptococcus pneumoniae TIGR4
  2j22-assembly1_A  TM=8.738E-01  e=3.937E-12  Streptococcus pneumoniae TIGR4

Mean predicted aligned error: 17.47 Å

pLDDT: mean 73.01, std 26.91, range [25.05, 98.88]

Solvent-accessible surface area (backbone atoms only — not comparable to full-atom values): 21058 Å² total; per-residue (Å²): 132,55,72,66,56,53,50,51,49,48,50,50,49,54,70,68,70,66,55,44,55,59,26,34,29,32,43,51,91,65,81,84,55,94,80,49,85,58,39,50,24,39,59,51,98,48,65,22,91,93,22,68,24,22,39,35,79,77,49,81,36,29,44,34,35,45,88,59,104,73,26,27,37,32,36,22,69,51,91,71,56,95,61,86,49,47,32,38,24,65,37,74,58,74,35,73,38,54,47,78,48,64,25,30,38,62,69,104,49,82,41,83,33,76,64,40,44,45,37,62,43,76,58,51,62,29,58,76,34,62,43,42,50,77,44,68,40,86,82,16,42,43,49,37,19,18,66,82,55,86,47,30,30,58,94,73,55,26,13,18,26,32,46,78,34,72,40,30,36,39,36,39,45,50,87,47,76,39,45,37,2,25,40,38,38,29,27,25,38,76,54,76,15,51,60,60,38,52,28,35,41,32,37,24,31,89,99,54,71,78,40,73,38,44,71,61,42,84,60,77,43,49,56,46,38,72,45,77,44,46,20,92,55,62,43,68,20,24,32,43,33,42,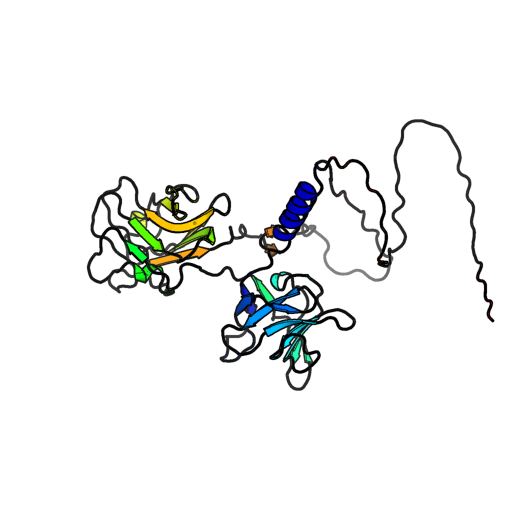32,32,73,92,34,78,38,51,46,54,36,6,28,46,41,34,25,59,45,62,70,53,61,93,77,38,46,71,48,64,83,38,69,40,67,71,82,76,73,77,81,70,88,80,77,82,87,88,81,81,82,90,79,76,92,77,83,78,80,89,76,81,83,85,69,88,85,69,93,75,86,79,89,80,90,82,87,88,82,89,73,91,75,79,90,81,81,84,84,80,79,86,71,82,89,81,85,89,85,93,80,90,81,89,87,80,90,82,85,82,88,86,84,135

Foldseek 3Di:
DDPVVVVVVVVVVVVVQQLAFQKKAWAFPDDDDQPDPRAIWGWDPDAAPNAIKTAGPRDQWIFYWEDDPQTKTFIANDGHDPDRTFKIFRDDDRHQQQDPGWMWGDDVDTDTDNRIHMHRDFDQLLAQFDKQKPAFDDLLGLCLQRPPDLDQAVVVSLKHKGDQAAWIKMKTFSVAWAQWFKKKFFAHAVDDSQLLAFKWKWFAAPPDDIDTAAHGHHDRGHRRDIDMTGRPGRDTGRMIMIIRHRDRGMDMTSYMGTGRANDEDPQWGADSSDTHRPDDDPPPPDDDDDDDDDDDDDDDDDDDDPPVPDDDPDDDDDDDDDDDDDDDDDDDDDDDDDDDDDDDDDDDDDDDDDDD

Secondary structure (DSSP, 8-state):
--HHHHHHHHHHHHHHS----SEEEEE-SSPP-TT-S-SEEEEEEEEETTEEEEEESSSS-EEEEE-STT-EEEEESSTT-SS--SEEEE---SSGGG--SPEEEESSSEEEETT-EEEE----TTTT--EEES---TT--GGGGGSS-----TTTT-S--PPSEES-EEEEEEEEEEEEEEEEEEEP-SS-GGGGTT-EEEEE-TTS--EEES----S-PPTT-EEEEEEEEEEEEEEEEEE-TT-EE---EEEEEEESS--PPTT-EEETTEEE--------S---S--------PPPP------TT-----PPP---------S-----------------------------